Protein AF-A0A9E2ZBG1-F1 (afdb_monomer)

Solvent-accessible surface area (backbone atoms only — not comparable to full-atom values): 10371 Å² total; per-residue (Å²): 79,36,62,57,34,50,49,53,47,60,72,41,44,52,95,57,44,43,80,76,45,75,50,73,41,74,92,42,100,65,53,28,46,33,40,29,35,32,45,77,59,93,60,52,64,58,57,53,51,19,38,59,72,68,61,53,78,43,65,64,64,64,51,48,52,53,47,65,71,50,40,86,48,28,83,44,53,30,44,34,40,36,19,38,72,75,17,48,66,46,52,39,38,32,41,38,34,32,24,92,47,71,68,39,41,49,56,40,38,49,52,33,38,76,70,66,48,38,61,92,65,45,51,60,55,54,55,67,62,39,44,76,43,71,56,67,71,53,101,79,42,59,68,68,56,58,52,53,25,58,76,47,70,69,60,27,45,43,27,43,42,31,37,61,46,32,37,35,38,38,47,39,85,101,48,76,71,41,60,46,82,41,77,40,76,45,83,43,76,46,110

Radius of gyration: 19.82 Å; Cα contacts (8 Å, |Δi|>4): 357; chains: 1; bounding box: 47×35×54 Å

Nearest PDB structures (foldseek):
  5y7c-assembly1_A  TM=3.357E-01  e=1.699E-01  Fischerella ambigua UTEX 1903
  5y4g-assembly1_B  TM=3.590E-01  e=1.915E-01  Fischerella ambigua UTEX 1903
  5ynw-assembly1_A  TM=3.684E-01  e=2.584E-01  Fischerella ambigua UTEX 1903
  5ynt-assembly1_A  TM=3.407E-01  e=2.434E-01  Fischerella ambigua UTEX 1903
  8day-assembly2_B  TM=5.580E-01  e=4.577E+00  Fusarium fujikuroi

Secondary structure (DSSP, 8-state):
-HHHHHHHHHHT--TTEEEEEEEE-TTSSS--EEEEEEESSSSTHHHHHHHHHTT--S-HHHHHHHHHHHGGGSSEEEEEEEE-TTSPEEEEEEEEEE--SHHHHHHHHHHHHHTTSS-TTHHHHHHHH-EEEE---STT--HHHHHHHHHTTTSSEEEEEEEEEEEEEEE-TTS--EEEEEEEEEEEEE-

Structure (mmCIF, N/CA/C/O backbone):
data_AF-A0A9E2ZBG1-F1
#
_entry.id   AF-A0A9E2ZBG1-F1
#
loop_
_atom_site.group_PDB
_atom_site.id
_atom_site.type_symbol
_atom_site.label_atom_id
_atom_site.label_alt_id
_atom_site.label_comp_id
_atom_site.label_asym_id
_atom_site.label_entity_id
_atom_site.label_seq_id
_atom_site.pdbx_PDB_ins_code
_atom_site.Cartn_x
_atom_site.Cartn_y
_atom_site.Cartn_z
_atom_site.occupancy
_atom_site.B_iso_or_equiv
_atom_site.auth_seq_id
_atom_site.auth_comp_id
_atom_site.auth_asym_id
_atom_site.auth_atom_id
_atom_site.pdbx_PDB_model_num
ATOM 1 N N . ALA A 1 1 ? -6.930 17.621 18.033 1.00 84.62 1 ALA A N 1
ATOM 2 C CA . ALA A 1 1 ? -7.820 16.441 18.071 1.00 84.62 1 ALA A CA 1
ATOM 3 C C . ALA A 1 1 ? -7.205 15.278 17.287 1.00 84.62 1 ALA A C 1
ATOM 5 O O . ALA A 1 1 ? -6.640 14.404 17.929 1.00 84.62 1 ALA A O 1
ATOM 6 N N . ALA A 1 2 ? -7.147 15.323 15.947 1.00 87.12 2 ALA A N 1
ATOM 7 C CA . ALA A 1 2 ? -6.426 14.325 15.129 1.00 87.12 2 ALA A CA 1
ATOM 8 C C . ALA A 1 2 ? -4.967 14.072 15.565 1.00 87.12 2 ALA A C 1
ATOM 10 O O . ALA A 1 2 ? -4.519 12.931 15.629 1.00 87.12 2 ALA A O 1
ATOM 11 N N . GLU A 1 3 ? -4.255 15.133 15.943 1.00 89.69 3 GLU A N 1
ATOM 12 C CA . GLU A 1 3 ? -2.905 15.061 16.513 1.00 89.69 3 GLU A CA 1
ATOM 13 C C . GLU A 1 3 ? -2.826 14.210 17.788 1.00 89.69 3 GLU A C 1
ATOM 15 O O . GLU A 1 3 ? -1.930 13.385 17.909 1.00 89.69 3 GLU A O 1
ATOM 20 N N . ALA A 1 4 ? -3.794 14.337 18.702 1.00 91.94 4 ALA A N 1
ATOM 21 C CA . ALA A 1 4 ? -3.819 13.552 19.935 1.00 91.94 4 ALA A CA 1
ATOM 22 C C . ALA A 1 4 ? -4.054 12.060 19.645 1.00 91.94 4 ALA A C 1
ATOM 24 O O . ALA A 1 4 ? -3.458 11.205 20.292 1.00 91.94 4 ALA A O 1
ATOM 25 N N . GLY A 1 5 ? -4.890 11.738 18.650 1.00 92.19 5 GLY A N 1
ATOM 26 C CA . GLY A 1 5 ? -5.063 10.364 18.168 1.00 92.19 5 GLY A CA 1
ATOM 27 C C . GLY A 1 5 ? -3.774 9.791 17.580 1.00 92.19 5 GLY A C 1
ATOM 28 O O . GLY A 1 5 ? -3.363 8.684 17.934 1.00 92.19 5 GLY A O 1
ATOM 29 N N . LEU A 1 6 ? -3.095 10.570 16.734 1.00 93.44 6 LEU A N 1
ATOM 30 C CA . LEU A 1 6 ? -1.795 10.197 16.182 1.00 93.44 6 LEU A CA 1
ATOM 31 C C . LEU A 1 6 ? -0.753 9.990 17.286 1.00 93.44 6 LEU A C 1
ATOM 33 O O . LEU A 1 6 ? -0.022 9.006 17.238 1.00 93.44 6 LEU A O 1
ATOM 37 N N . GLN A 1 7 ? -0.701 10.876 18.279 1.00 94.56 7 GLN A N 1
ATOM 38 C CA . GLN A 1 7 ? 0.228 10.767 19.398 1.00 94.56 7 GLN A CA 1
ATOM 39 C C . GLN A 1 7 ? 0.011 9.465 20.176 1.00 94.56 7 GLN A C 1
ATOM 41 O O . GLN A 1 7 ? 0.969 8.715 20.347 1.00 94.56 7 GLN A O 1
ATOM 46 N N . ARG A 1 8 ? -1.238 9.129 20.539 1.00 94.75 8 ARG A N 1
ATOM 47 C CA . ARG A 1 8 ? -1.561 7.842 21.189 1.00 94.75 8 ARG A CA 1
ATOM 48 C C . ARG A 1 8 ? -1.090 6.648 20.361 1.00 94.75 8 ARG A C 1
ATOM 50 O O . ARG A 1 8 ? -0.558 5.685 20.906 1.00 94.75 8 ARG A O 1
ATOM 57 N N . LEU A 1 9 ? -1.278 6.703 19.040 1.00 94.44 9 LEU A N 1
ATOM 58 C CA . LEU A 1 9 ? -0.812 5.645 18.145 1.00 94.44 9 LEU A CA 1
ATOM 59 C C . LEU A 1 9 ? 0.710 5.526 18.145 1.00 94.44 9 LEU A C 1
ATOM 61 O O . LEU A 1 9 ? 1.214 4.410 18.205 1.00 94.44 9 LEU A O 1
ATOM 65 N N . VAL A 1 10 ? 1.429 6.649 18.085 1.00 93.25 10 VAL A N 1
ATOM 66 C CA . VAL A 1 10 ? 2.898 6.679 18.106 1.00 93.25 10 VAL A CA 1
ATOM 67 C C . VAL A 1 10 ? 3.440 6.144 19.429 1.00 93.25 10 VAL A C 1
ATOM 69 O O . VAL A 1 10 ? 4.351 5.325 19.415 1.00 93.25 10 VAL A O 1
ATOM 72 N N . GLU A 1 11 ? 2.850 6.537 20.556 1.00 94.50 11 GLU A N 1
ATOM 73 C CA . GLU A 1 11 ? 3.206 6.039 21.892 1.00 94.50 11 GLU A CA 1
ATOM 74 C C . GLU A 1 11 ? 2.951 4.531 22.047 1.00 94.50 11 GLU A C 1
ATOM 76 O O . GLU A 1 11 ? 3.632 3.854 22.814 1.00 94.50 11 GLU A O 1
ATOM 81 N N . ALA A 1 12 ? 1.998 3.980 21.291 1.00 93.25 12 ALA A N 1
ATOM 82 C CA . ALA A 1 12 ? 1.690 2.555 21.295 1.00 93.25 12 ALA A CA 1
ATOM 83 C C . ALA A 1 12 ? 2.600 1.705 20.390 1.00 93.25 12 ALA A C 1
ATOM 85 O O . ALA A 1 12 ? 2.508 0.472 20.454 1.00 93.25 12 ALA A O 1
ATOM 86 N N . LEU A 1 13 ? 3.451 2.315 19.557 1.00 91.06 13 LEU A N 1
ATOM 87 C CA . LEU A 1 13 ? 4.372 1.601 18.669 1.00 91.06 13 LEU A CA 1
ATOM 88 C C . LEU A 1 13 ? 5.441 0.832 19.463 1.00 91.06 13 LEU A C 1
ATOM 90 O O . LEU A 1 13 ? 5.860 1.236 20.545 1.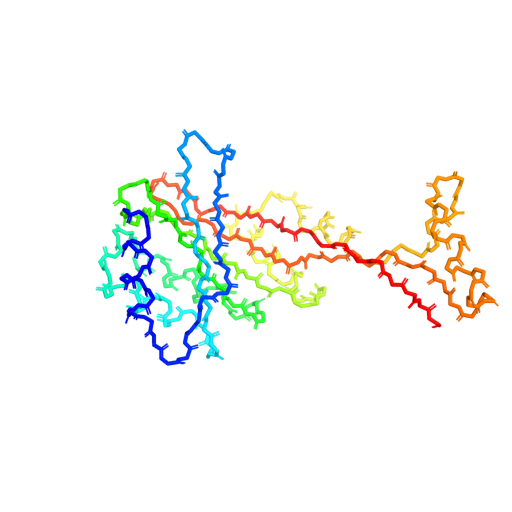00 91.06 13 LEU A O 1
ATOM 94 N N . GLY A 1 14 ? 5.866 -0.322 18.942 1.00 85.25 14 GLY A N 1
ATOM 95 C CA . GLY A 1 14 ? 7.027 -1.042 19.471 1.00 85.25 14 GLY A CA 1
ATOM 96 C C . GLY A 1 14 ? 8.350 -0.469 18.952 1.00 85.25 14 GLY A C 1
ATOM 97 O O . GLY A 1 14 ? 8.366 0.303 18.000 1.00 85.25 14 GLY A O 1
ATOM 98 N N . ASN A 1 15 ? 9.474 -0.910 19.525 1.00 84.38 15 ASN A N 1
ATOM 99 C CA . ASN A 1 15 ? 10.816 -0.454 19.122 1.00 84.38 15 ASN A CA 1
ATOM 100 C C . ASN A 1 15 ? 11.153 -0.737 17.643 1.00 84.38 15 ASN A C 1
ATOM 102 O O . ASN A 1 15 ? 11.956 -0.023 17.049 1.00 84.38 15 ASN A O 1
ATOM 106 N N . ASP A 1 16 ? 10.537 -1.762 17.049 1.00 84.62 16 ASP A N 1
ATOM 107 C CA . ASP A 1 16 ? 10.755 -2.143 15.647 1.00 84.62 16 ASP A CA 1
ATOM 108 C C . ASP A 1 16 ? 9.822 -1.423 14.665 1.00 84.62 16 ASP A C 1
ATOM 110 O O . ASP A 1 16 ? 9.943 -1.596 13.443 1.00 84.62 16 ASP A O 1
ATOM 114 N N . ASP A 1 17 ? 8.881 -0.636 15.186 1.00 87.19 17 ASP A N 1
ATOM 115 C CA . ASP A 1 17 ? 7.880 0.070 14.408 1.00 87.19 17 ASP A CA 1
ATOM 116 C C . ASP A 1 17 ? 8.271 1.512 14.167 1.00 87.19 17 ASP A C 1
ATOM 118 O O . ASP A 1 17 ? 8.924 2.173 14.971 1.00 87.19 17 ASP A O 1
ATOM 122 N N . ARG A 1 18 ? 7.809 2.035 13.038 1.00 89.69 18 ARG A N 1
ATOM 123 C CA . ARG A 1 18 ? 7.938 3.453 12.740 1.00 89.69 18 ARG A CA 1
ATOM 124 C C . ARG A 1 18 ? 6.754 3.958 11.946 1.00 89.69 18 ARG A C 1
ATOM 126 O O . ARG A 1 18 ? 6.132 3.235 11.161 1.00 89.69 18 ARG A O 1
ATOM 133 N N . VAL A 1 19 ? 6.506 5.248 12.099 1.00 92.88 19 VAL A N 1
ATOM 134 C CA . VAL A 1 19 ? 5.668 5.995 11.172 1.00 92.88 19 VAL A CA 1
ATOM 135 C C . VAL A 1 19 ? 6.459 6.190 9.883 1.00 92.88 19 VAL A C 1
ATOM 137 O O . VAL A 1 19 ? 7.512 6.820 9.871 1.00 92.88 19 VAL A O 1
ATOM 140 N N . GLN A 1 20 ? 5.968 5.616 8.788 1.00 92.06 20 GLN A N 1
ATOM 141 C CA . GLN A 1 20 ? 6.567 5.782 7.466 1.00 92.06 20 GLN A CA 1
ATOM 142 C C . GLN A 1 20 ? 6.123 7.084 6.806 1.00 92.06 20 GLN A C 1
ATOM 144 O O . GLN A 1 20 ? 6.909 7.726 6.115 1.00 92.06 20 GLN A O 1
ATOM 149 N N . GLN A 1 21 ? 4.848 7.433 6.962 1.00 93.62 21 GLN A N 1
ATOM 150 C CA . GLN A 1 21 ? 4.259 8.592 6.313 1.00 93.62 21 GLN A CA 1
ATOM 151 C C . GLN A 1 21 ? 3.074 9.103 7.125 1.00 93.62 21 GLN A C 1
ATOM 153 O O . GLN A 1 21 ? 2.256 8.315 7.599 1.00 93.62 21 GLN A O 1
ATOM 158 N N . ILE A 1 22 ? 2.952 10.425 7.204 1.00 94.12 22 ILE A N 1
ATOM 159 C CA . ILE A 1 22 ? 1.746 11.123 7.645 1.00 94.12 22 ILE A CA 1
ATOM 160 C C . ILE A 1 22 ? 1.298 12.025 6.495 1.00 94.12 22 ILE A C 1
ATOM 162 O O . ILE A 1 22 ? 2.129 12.625 5.815 1.00 94.12 22 ILE A O 1
ATOM 166 N N . GLY A 1 23 ? -0.004 12.107 6.241 1.00 92.12 23 GLY A N 1
ATOM 167 C CA . GLY A 1 23 ? -0.550 13.016 5.235 1.00 92.12 23 GLY A CA 1
ATOM 168 C C . GLY A 1 23 ? -2.009 13.359 5.493 1.00 92.12 23 GLY A C 1
ATOM 169 O O . GLY A 1 23 ? -2.729 12.582 6.111 1.00 92.12 23 GLY A O 1
ATOM 170 N N . VAL A 1 24 ? -2.453 14.514 5.004 1.00 90.69 24 VAL A N 1
ATOM 171 C CA . VAL A 1 24 ? -3.845 14.969 5.131 1.00 90.69 24 VAL A CA 1
ATOM 172 C C . VAL A 1 24 ? -4.574 14.768 3.805 1.00 90.69 24 VAL A C 1
ATOM 174 O O . VAL A 1 24 ? -4.100 15.179 2.746 1.00 90.69 24 VAL A O 1
ATOM 177 N N . MET A 1 25 ? -5.746 14.134 3.847 1.00 86.56 25 MET A N 1
ATOM 178 C CA . MET A 1 25 ? -6.531 13.794 2.656 1.00 86.56 25 MET A CA 1
ATOM 179 C C . MET A 1 25 ? -7.591 14.865 2.341 1.00 86.56 25 MET A C 1
ATOM 181 O O . MET A 1 25 ? -8.787 14.594 2.423 1.00 86.56 25 MET A O 1
ATOM 185 N N . HIS A 1 26 ? -7.167 16.071 1.944 1.00 84.19 26 HIS A N 1
ATOM 186 C CA . HIS A 1 26 ? -8.065 17.219 1.699 1.00 84.19 26 HIS A CA 1
ATOM 187 C C . HIS A 1 26 ? -9.154 16.988 0.635 1.00 84.19 26 HIS A C 1
ATOM 189 O O . HIS A 1 26 ? -10.191 17.638 0.676 1.00 84.19 26 HIS A O 1
ATOM 195 N N . GLY A 1 27 ? -8.948 16.060 -0.305 1.00 82.25 27 GLY A N 1
ATOM 196 C CA . GLY A 1 27 ? -9.918 15.755 -1.366 1.00 82.25 27 GLY A CA 1
ATOM 197 C C . GLY A 1 27 ? -11.094 14.865 -0.941 1.00 82.25 27 GLY A C 1
ATOM 198 O O . GLY A 1 27 ? -11.878 14.451 -1.793 1.00 82.25 27 GLY A O 1
ATOM 199 N N . ARG A 1 28 ? -11.203 14.495 0.341 1.00 80.00 28 ARG A N 1
ATOM 200 C CA . ARG A 1 28 ? -12.313 13.687 0.866 1.00 80.00 28 ARG A CA 1
ATOM 201 C C . ARG A 1 28 ? -13.418 14.579 1.419 1.00 80.00 28 ARG A C 1
ATOM 203 O O . ARG A 1 28 ? -13.158 15.676 1.896 1.00 80.00 28 ARG A O 1
ATOM 210 N N . ARG A 1 29 ? -14.651 14.058 1.424 1.00 80.75 29 ARG A N 1
ATOM 211 C CA . ARG A 1 29 ? -15.815 14.736 2.026 1.00 80.75 29 ARG A CA 1
ATOM 212 C C . ARG A 1 29 ? -15.572 15.110 3.493 1.00 80.75 29 ARG A C 1
ATOM 214 O O . ARG A 1 29 ? -16.063 16.135 3.946 1.00 80.75 29 ARG A O 1
ATOM 221 N N . GLN A 1 30 ? -14.815 14.280 4.206 1.00 80.25 30 GLN A N 1
ATOM 222 C CA . GLN A 1 30 ? -14.289 14.567 5.533 1.00 80.25 30 GLN A CA 1
ATOM 223 C C . GLN A 1 30 ? -12.760 14.478 5.451 1.00 80.25 30 GLN A C 1
ATOM 225 O O . GLN A 1 30 ? -12.243 13.407 5.116 1.00 80.25 30 GLN A O 1
ATOM 230 N N . PRO A 1 31 ? -12.032 15.589 5.662 1.00 77.12 31 PRO A N 1
ATOM 231 C CA . PRO A 1 31 ? -10.581 15.560 5.727 1.00 77.12 31 PRO A CA 1
ATOM 232 C C . PRO A 1 31 ? -10.132 14.640 6.859 1.00 77.12 31 PRO A C 1
ATOM 234 O O . PRO A 1 31 ? -10.518 14.818 8.010 1.00 77.12 31 PRO A O 1
ATOM 237 N N . GLU A 1 32 ? -9.304 13.664 6.512 1.00 87.00 32 GLU A N 1
ATOM 238 C CA . GLU A 1 32 ? -8.749 12.702 7.458 1.00 87.00 32 GLU A CA 1
ATOM 239 C C . GLU A 1 32 ? -7.231 12.832 7.479 1.00 87.00 32 GLU A C 1
ATOM 241 O O . GLU A 1 32 ? -6.586 12.991 6.430 1.00 87.00 32 GLU A O 1
ATOM 246 N N . LEU A 1 33 ? -6.659 12.720 8.674 1.00 92.94 33 LEU A N 1
ATOM 247 C CA . LEU A 1 33 ? -5.230 12.507 8.842 1.00 92.94 33 LEU A CA 1
ATOM 248 C C . LEU A 1 33 ? -4.949 11.027 8.584 1.00 92.94 33 LEU A C 1
ATOM 250 O O . LEU A 1 33 ? -5.543 10.160 9.214 1.00 92.94 33 LEU A O 1
ATOM 254 N N . ARG A 1 34 ? -4.046 10.712 7.661 1.00 93.56 34 ARG A N 1
ATOM 255 C CA . ARG A 1 34 ? -3.630 9.340 7.369 1.00 93.56 34 ARG A CA 1
ATOM 256 C C . ARG A 1 34 ? -2.231 9.105 7.915 1.00 93.56 34 ARG A C 1
ATOM 258 O O . ARG A 1 34 ? -1.321 9.873 7.615 1.00 93.56 34 ARG A O 1
ATOM 265 N N . CYS A 1 35 ? -2.059 8.018 8.654 1.00 94.12 35 CYS A N 1
ATOM 266 C CA . CYS A 1 35 ? -0.772 7.552 9.152 1.00 94.12 35 CYS A CA 1
ATOM 267 C C . CYS A 1 35 ? -0.475 6.174 8.561 1.00 94.12 35 CYS A C 1
ATOM 269 O O . CYS A 1 35 ? -1.335 5.297 8.573 1.00 94.12 35 CYS A O 1
ATOM 271 N N . VAL A 1 36 ? 0.721 5.982 8.012 1.00 94.12 36 VAL A N 1
ATOM 272 C CA . VAL A 1 36 ? 1.189 4.690 7.503 1.00 94.12 36 VAL A CA 1
ATOM 273 C C . VAL A 1 36 ? 2.257 4.158 8.439 1.00 94.12 36 VAL A C 1
ATOM 275 O O . VAL A 1 36 ? 3.318 4.761 8.594 1.00 94.12 36 VAL A O 1
ATOM 278 N N . LEU A 1 37 ? 1.969 3.011 9.038 1.00 93.25 37 LEU A N 1
ATOM 279 C CA . LEU A 1 37 ? 2.840 2.283 9.944 1.00 93.25 37 LEU A CA 1
ATOM 280 C C . LEU A 1 37 ? 3.603 1.208 9.183 1.00 93.25 37 LEU A C 1
ATOM 282 O O . LEU A 1 37 ? 3.063 0.544 8.300 1.00 93.25 37 LEU A O 1
ATOM 286 N N . THR A 1 38 ? 4.850 0.992 9.562 1.00 90.06 38 THR A N 1
ATOM 287 C CA . THR A 1 38 ? 5.673 -0.103 9.050 1.00 90.06 38 THR A CA 1
ATOM 288 C C . THR A 1 38 ? 6.461 -0.709 10.194 1.00 90.06 38 THR A C 1
ATOM 290 O O . THR A 1 38 ? 6.907 0.013 11.083 1.00 90.06 38 THR A O 1
ATOM 293 N N . SER A 1 39 ? 6.696 -2.015 10.114 1.00 84.00 39 SER A N 1
ATOM 294 C CA . SER A 1 39 ? 7.634 -2.702 10.996 1.00 84.00 39 SER A CA 1
ATOM 295 C C . SER A 1 39 ? 8.929 -3.028 10.255 1.00 84.00 39 SER A C 1
ATOM 297 O O . SER A 1 39 ? 8.949 -3.092 9.020 1.00 84.00 39 SER A O 1
ATOM 299 N N . SER A 1 40 ? 10.010 -3.178 11.012 1.00 71.00 40 SER A N 1
ATOM 300 C CA . SER A 1 40 ? 11.323 -3.624 10.532 1.00 71.00 40 SER A CA 1
ATOM 301 C C . SER A 1 40 ? 11.426 -5.154 10.478 1.00 71.00 40 SER A C 1
ATOM 303 O O . SER A 1 40 ? 12.284 -5.680 9.773 1.00 71.00 40 SER A O 1
ATOM 305 N N . GLY A 1 41 ? 10.545 -5.860 11.196 1.00 67.81 41 GLY A N 1
ATOM 306 C CA . GLY A 1 41 ? 10.461 -7.318 11.202 1.00 67.81 41 GLY A CA 1
ATOM 307 C C . GLY A 1 41 ? 9.560 -7.893 10.098 1.00 67.81 41 GLY A C 1
ATOM 308 O O . GLY A 1 41 ? 8.777 -7.166 9.479 1.00 67.81 41 GLY A O 1
ATOM 309 N N . PRO A 1 42 ? 9.652 -9.211 9.844 1.00 59.97 42 PRO A N 1
ATOM 310 C CA . PRO A 1 42 ? 8.759 -9.897 8.924 1.00 59.97 42 PRO A CA 1
ATOM 311 C C . PRO A 1 42 ? 7.327 -9.897 9.477 1.00 59.97 42 PRO A C 1
ATOM 313 O O . PRO A 1 42 ? 7.060 -10.407 10.563 1.00 59.97 42 PRO A O 1
ATOM 316 N N . GLY A 1 43 ? 6.406 -9.329 8.700 1.00 63.50 43 GLY A N 1
ATOM 317 C CA . GLY A 1 43 ? 4.980 -9.281 9.017 1.00 63.50 43 GLY A CA 1
ATOM 318 C C . GLY A 1 43 ? 4.548 -8.006 9.746 1.00 63.50 43 GLY A C 1
ATOM 319 O O . GLY A 1 43 ? 5.236 -7.485 10.620 1.00 63.50 43 GLY A O 1
ATOM 320 N N . ALA A 1 44 ? 3.352 -7.502 9.436 1.00 70.12 44 ALA A N 1
ATOM 321 C CA . ALA A 1 44 ? 2.788 -6.334 10.124 1.00 70.12 44 ALA A CA 1
ATOM 322 C C . ALA A 1 44 ? 2.188 -6.650 11.517 1.00 70.12 44 ALA A C 1
ATOM 324 O O . ALA A 1 44 ? 1.342 -5.906 12.016 1.00 70.12 44 ALA A O 1
ATOM 325 N N . ALA A 1 45 ? 2.648 -7.719 12.180 1.00 78.81 45 ALA A N 1
ATOM 326 C CA . ALA A 1 45 ? 2.186 -8.138 13.508 1.00 78.81 45 ALA A CA 1
ATOM 327 C C . ALA A 1 45 ? 2.337 -7.029 14.560 1.00 78.81 45 ALA A C 1
ATOM 329 O O . ALA A 1 45 ? 1.537 -6.906 15.485 1.00 78.81 45 ALA A O 1
ATOM 330 N N . SER A 1 46 ? 3.359 -6.192 14.414 1.00 82.19 46 SER A N 1
ATOM 331 C CA . SER A 1 46 ? 3.598 -5.102 15.348 1.00 82.19 46 SER A CA 1
ATOM 332 C C . SER A 1 46 ? 2.654 -3.912 15.136 1.00 82.19 46 SER A C 1
ATOM 334 O O . SER A 1 46 ? 2.146 -3.361 16.112 1.00 82.19 46 SER A O 1
ATOM 336 N N . ALA A 1 47 ? 2.265 -3.626 13.886 1.00 87.50 47 ALA A N 1
ATOM 337 C CA . ALA A 1 47 ? 1.189 -2.676 13.603 1.00 87.50 47 ALA A CA 1
ATOM 338 C C . ALA A 1 47 ? -0.144 -3.144 14.211 1.00 87.50 47 ALA A C 1
ATOM 340 O O . ALA A 1 47 ? -0.855 -2.341 14.807 1.00 87.50 47 ALA A O 1
ATOM 341 N N . MET A 1 48 ? -0.457 -4.446 14.148 1.00 91.00 48 MET A N 1
ATOM 342 C CA . MET A 1 48 ? -1.650 -4.990 14.811 1.00 91.00 48 MET A CA 1
ATOM 343 C C . MET A 1 48 ? -1.609 -4.805 16.330 1.00 91.00 48 MET A C 1
ATOM 345 O O . MET A 1 48 ? -2.615 -4.425 16.923 1.00 91.00 48 MET A O 1
ATOM 349 N N . ARG A 1 49 ? -0.455 -5.037 16.973 1.00 90.69 49 ARG A N 1
ATOM 350 C CA . ARG A 1 49 ? -0.302 -4.802 18.419 1.00 90.69 49 ARG A CA 1
ATOM 351 C C . ARG A 1 49 ? -0.520 -3.338 18.779 1.00 90.69 49 ARG A C 1
ATOM 353 O O . ARG A 1 49 ? -1.206 -3.068 19.759 1.00 90.69 49 ARG A O 1
ATOM 360 N N . ALA A 1 50 ? 0.038 -2.411 18.001 1.00 92.25 50 ALA A N 1
ATOM 361 C CA . ALA A 1 50 ? -0.175 -0.983 18.214 1.00 92.25 50 ALA A CA 1
ATOM 362 C C . ALA A 1 50 ? -1.665 -0.626 18.096 1.00 92.25 50 ALA A C 1
ATOM 364 O O . ALA A 1 50 ? -2.203 0.010 18.997 1.00 92.25 50 ALA A O 1
ATOM 365 N N . LEU A 1 51 ? -2.348 -1.119 17.054 1.00 94.19 51 LEU A N 1
ATOM 366 C CA . LEU A 1 51 ? -3.788 -0.921 16.858 1.00 94.19 51 LEU A CA 1
ATOM 367 C C . LEU A 1 51 ? -4.629 -1.509 17.996 1.00 94.19 51 LEU A C 1
ATOM 369 O O . LEU A 1 51 ? -5.547 -0.848 18.472 1.00 94.19 51 LEU A O 1
ATOM 373 N N . ALA A 1 52 ? -4.290 -2.702 18.482 1.00 94.81 52 ALA A N 1
ATOM 374 C CA . ALA A 1 52 ? -4.965 -3.313 19.623 1.00 94.81 52 ALA A CA 1
ATOM 375 C C . ALA A 1 52 ? -4.799 -2.481 20.908 1.00 94.81 52 ALA A C 1
ATOM 377 O O . ALA A 1 52 ? -5.770 -2.258 21.624 1.00 94.81 52 ALA A O 1
ATOM 378 N N . ARG A 1 53 ? -3.587 -1.975 21.183 1.00 94.25 53 ARG A N 1
ATOM 379 C CA . ARG A 1 53 ? -3.295 -1.156 22.377 1.00 94.25 53 ARG A CA 1
ATOM 380 C C . ARG A 1 53 ? -4.076 0.151 22.411 1.00 94.25 53 ARG A C 1
ATOM 382 O O . ARG A 1 53 ? -4.498 0.568 23.482 1.00 94.25 53 ARG A O 1
ATOM 389 N N . VAL A 1 54 ? -4.261 0.793 21.259 1.00 94.44 54 VAL A N 1
ATOM 390 C CA . VAL A 1 54 ? -5.024 2.050 21.165 1.00 94.44 54 VAL A CA 1
ATOM 391 C C . VAL A 1 54 ? -6.525 1.839 20.984 1.00 94.44 54 VAL A C 1
ATOM 393 O O . VAL A 1 54 ? -7.245 2.813 20.784 1.00 94.44 54 VAL A O 1
ATOM 396 N N . GLY A 1 55 ? -7.001 0.590 21.038 1.00 94.88 55 GLY A N 1
ATOM 397 C CA . GLY A 1 55 ? -8.420 0.270 20.919 1.00 9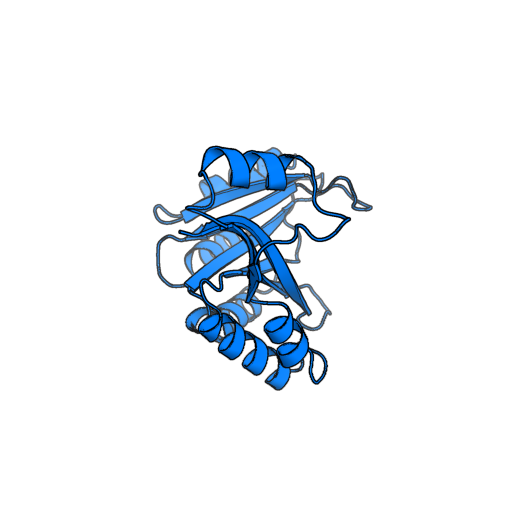4.88 55 GLY A CA 1
ATOM 398 C C . GLY A 1 55 ? -8.986 0.525 19.523 1.00 94.88 55 GLY A C 1
ATOM 399 O O . GLY A 1 55 ? -10.086 1.057 19.404 1.00 94.88 55 GLY A O 1
ATOM 400 N N . TRP A 1 56 ? -8.245 0.183 18.461 1.00 95.44 56 TRP A N 1
ATOM 401 C CA . TRP A 1 56 ? -8.752 0.296 17.090 1.00 95.44 56 TRP A CA 1
ATOM 402 C C . TRP A 1 56 ? -10.096 -0.449 16.944 1.00 95.44 56 TRP A C 1
ATOM 404 O O . TRP A 1 56 ? -10.151 -1.641 17.250 1.00 95.44 56 TRP A O 1
ATOM 414 N N . PRO A 1 57 ? -11.166 0.212 16.460 1.00 94.38 57 PRO A N 1
ATOM 415 C CA . PRO A 1 57 ? -12.519 -0.356 16.450 1.00 94.38 57 PRO A CA 1
ATOM 416 C C . PRO A 1 57 ? -12.788 -1.370 15.324 1.00 94.38 57 PRO A C 1
ATOM 418 O O . PRO A 1 57 ? -13.920 -1.823 15.173 1.00 94.38 57 PRO A O 1
ATOM 421 N N . GLY A 1 58 ? -11.798 -1.671 14.480 1.00 94.44 58 GLY A N 1
ATOM 422 C CA . GLY A 1 58 ? -11.952 -2.616 13.373 1.00 94.44 58 GLY A CA 1
ATOM 423 C C . GLY A 1 58 ? -11.684 -4.071 13.753 1.00 94.44 58 GLY A C 1
ATOM 424 O O . GLY A 1 58 ? -11.372 -4.408 14.893 1.00 94.44 58 GLY A O 1
ATOM 425 N N . ASP A 1 59 ? -11.800 -4.949 12.758 1.00 94.94 59 ASP A N 1
ATOM 426 C CA . ASP A 1 59 ? -11.601 -6.386 12.929 1.00 94.94 59 ASP A CA 1
ATOM 427 C C . ASP A 1 59 ? -10.109 -6.755 12.846 1.00 94.94 59 ASP A C 1
ATOM 429 O O . ASP A 1 59 ? -9.508 -6.836 11.767 1.00 94.94 59 ASP A O 1
ATOM 433 N N . LEU A 1 60 ? -9.500 -6.970 14.015 1.00 94.38 60 LEU A N 1
ATOM 434 C CA . LEU A 1 60 ? -8.109 -7.409 14.136 1.00 94.38 60 LEU A CA 1
ATOM 435 C C . LEU A 1 60 ? -7.873 -8.812 13.569 1.00 94.38 60 LEU A C 1
ATOM 437 O O . LEU A 1 60 ? -6.773 -9.061 13.076 1.00 94.38 60 LEU A O 1
ATOM 441 N N . ALA A 1 61 ? -8.859 -9.710 13.622 1.00 94.00 61 ALA A N 1
ATOM 442 C CA . ALA A 1 61 ? -8.724 -11.061 13.086 1.00 94.00 61 ALA A CA 1
ATOM 443 C C . ALA A 1 61 ? -8.706 -11.022 11.553 1.00 94.00 61 ALA A C 1
ATOM 445 O O . ALA A 1 61 ? -7.769 -11.531 10.942 1.00 94.00 61 ALA A O 1
ATOM 446 N N . ALA A 1 62 ? -9.635 -10.291 10.934 1.00 94.88 62 ALA A N 1
ATOM 447 C CA . ALA A 1 62 ? -9.634 -10.101 9.484 1.00 94.88 62 ALA A CA 1
ATOM 448 C C . ALA A 1 62 ? -8.360 -9.392 8.988 1.00 94.88 62 ALA A C 1
ATOM 450 O O . ALA A 1 62 ? -7.820 -9.731 7.933 1.00 94.88 62 ALA A O 1
ATOM 451 N N . LEU A 1 63 ? -7.833 -8.423 9.749 1.00 94.94 63 LEU A N 1
ATOM 452 C CA . LEU A 1 63 ? -6.537 -7.815 9.439 1.00 94.94 63 LEU A CA 1
ATOM 453 C C . LEU A 1 63 ? -5.398 -8.845 9.515 1.00 94.94 63 LEU A C 1
ATOM 455 O O . LEU A 1 63 ? -4.534 -8.850 8.636 1.00 94.94 63 LEU A O 1
ATOM 459 N N . ALA A 1 64 ? -5.397 -9.715 10.529 1.00 93.81 64 ALA A N 1
ATOM 460 C CA . ALA A 1 64 ? -4.423 -10.797 10.665 1.00 93.81 64 ALA A CA 1
ATOM 461 C C . ALA A 1 64 ? -4.440 -11.720 9.441 1.00 93.81 64 ALA A C 1
ATOM 463 O O . ALA A 1 64 ? -3.387 -11.978 8.858 1.00 93.81 64 ALA A O 1
ATOM 464 N N . ASP A 1 65 ? -5.629 -12.145 9.015 1.00 94.31 65 ASP A N 1
ATOM 465 C CA . ASP A 1 65 ? -5.814 -13.054 7.885 1.00 94.31 65 ASP A CA 1
ATOM 466 C C . ASP A 1 65 ? -5.286 -12.445 6.585 1.00 94.31 65 ASP A C 1
ATOM 468 O O . ASP A 1 65 ? -4.522 -13.084 5.861 1.00 94.31 65 ASP A O 1
ATOM 472 N N . VAL A 1 66 ? -5.584 -11.167 6.324 1.00 95.06 66 VAL A N 1
ATOM 473 C CA . VAL A 1 66 ? -5.038 -10.438 5.167 1.00 95.06 66 VAL A CA 1
ATOM 474 C C . VAL A 1 66 ? -3.509 -10.390 5.216 1.00 95.06 66 VAL A C 1
ATOM 476 O O . VAL A 1 66 ? -2.833 -10.608 4.205 1.00 95.06 66 VAL A O 1
ATOM 479 N N . LEU A 1 67 ? -2.934 -10.100 6.382 1.00 93.44 67 LEU A N 1
ATOM 480 C CA . LEU A 1 67 ? -1.485 -10.006 6.532 1.00 93.44 67 LEU A CA 1
ATOM 481 C C . LEU A 1 67 ? -0.797 -11.361 6.351 1.00 93.44 67 LEU A C 1
ATOM 483 O O . LEU A 1 67 ? 0.256 -11.403 5.712 1.00 93.44 67 LEU A O 1
ATOM 487 N N . LEU A 1 68 ? -1.391 -12.439 6.864 1.00 92.69 68 LEU A N 1
ATOM 488 C CA . LEU A 1 68 ? -0.907 -13.811 6.721 1.00 92.69 68 LEU A CA 1
ATOM 489 C C . LEU A 1 68 ? -1.024 -14.310 5.279 1.00 92.69 68 LEU A C 1
ATOM 491 O O . LEU A 1 68 ? -0.076 -14.892 4.755 1.00 92.69 68 LEU A O 1
ATOM 495 N N . GLN A 1 69 ? -2.151 -14.042 4.620 1.00 94.25 69 GLN A N 1
ATOM 496 C CA . GLN A 1 69 ? -2.424 -14.503 3.261 1.00 94.25 69 GLN A CA 1
ATOM 497 C C . GLN A 1 69 ? -1.522 -13.827 2.225 1.00 94.25 69 GLN A C 1
ATOM 499 O O . GLN A 1 69 ? -0.959 -14.501 1.363 1.00 94.25 69 GLN A O 1
ATOM 504 N N . TYR A 1 70 ? -1.366 -12.502 2.296 1.00 94.19 70 TYR A N 1
ATOM 505 C CA . TYR A 1 70 ? -0.669 -11.744 1.249 1.00 94.19 70 TYR A CA 1
ATOM 506 C C . TYR A 1 70 ? 0.747 -11.306 1.627 1.00 94.19 70 TYR A C 1
ATOM 508 O O . TYR A 1 70 ? 1.529 -10.937 0.749 1.00 94.19 70 TYR A O 1
ATOM 516 N N . GLY A 1 71 ? 1.111 -11.349 2.909 1.00 91.75 71 GLY A N 1
ATOM 517 C CA . GLY A 1 71 ? 2.437 -10.947 3.378 1.00 91.75 71 GLY A CA 1
ATOM 518 C C . GLY A 1 71 ? 3.593 -11.693 2.737 1.00 91.75 71 GLY A C 1
ATOM 519 O O . GLY A 1 71 ? 4.480 -11.017 2.210 1.00 91.75 71 GLY A O 1
ATOM 520 N N . PRO A 1 72 ? 3.564 -13.037 2.677 1.00 91.56 72 PRO A N 1
ATOM 521 C CA . PRO A 1 72 ? 4.620 -13.827 2.042 1.00 91.56 72 PRO A CA 1
ATOM 522 C C . PRO A 1 72 ? 4.833 -13.530 0.549 1.00 91.56 72 PRO A C 1
ATOM 524 O O . PRO A 1 72 ? 5.863 -13.894 -0.012 1.00 91.56 72 PRO A O 1
ATOM 527 N N . LEU A 1 73 ? 3.871 -12.875 -0.111 1.00 92.62 73 LEU A N 1
ATOM 528 C CA . LEU A 1 73 ? 3.933 -12.505 -1.529 1.00 92.62 73 LEU A CA 1
ATOM 529 C C . LEU A 1 73 ? 4.474 -11.083 -1.758 1.00 92.62 73 LEU A C 1
ATOM 531 O O . LEU A 1 73 ? 4.590 -10.645 -2.902 1.00 92.62 73 LEU A O 1
ATOM 535 N N . SER A 1 74 ? 4.799 -10.358 -0.688 1.00 92.19 74 SER A N 1
ATOM 536 C CA . SER A 1 74 ? 5.304 -8.986 -0.718 1.00 92.19 74 SER A CA 1
ATOM 537 C C . SER A 1 74 ? 6.691 -8.906 -0.086 1.00 92.19 74 SER A C 1
ATOM 539 O O . SER A 1 74 ? 7.018 -9.681 0.808 1.00 92.19 74 SER A O 1
ATOM 541 N N . SER A 1 75 ? 7.519 -7.951 -0.511 1.00 90.88 75 SER A N 1
ATOM 542 C CA . SER A 1 75 ? 8.823 -7.732 0.136 1.00 90.88 75 SER A CA 1
ATOM 543 C C . SER A 1 75 ? 8.717 -6.949 1.438 1.00 90.88 75 SER A C 1
ATOM 545 O O . SER A 1 75 ? 9.632 -6.973 2.259 1.00 90.88 75 SER A O 1
ATOM 547 N N . ARG A 1 76 ? 7.622 -6.205 1.605 1.00 90.94 76 ARG A N 1
ATOM 548 C CA . ARG A 1 76 ? 7.341 -5.394 2.783 1.00 90.94 76 ARG A CA 1
ATOM 549 C C . ARG A 1 76 ? 5.851 -5.113 2.878 1.00 90.94 76 ARG A C 1
ATOM 551 O O . ARG A 1 76 ? 5.200 -4.873 1.862 1.00 90.94 76 ARG A O 1
ATOM 558 N N . GLN A 1 77 ? 5.362 -5.053 4.110 1.00 92.56 77 GLN A N 1
ATOM 559 C CA . GLN A 1 77 ? 3.999 -4.654 4.429 1.00 92.56 77 GLN A CA 1
ATOM 560 C C . GLN A 1 77 ? 3.997 -3.356 5.237 1.00 92.56 77 GLN A C 1
ATOM 562 O O . GLN A 1 77 ? 4.835 -3.156 6.121 1.00 92.56 77 GLN A O 1
ATOM 567 N N . SER A 1 78 ? 3.020 -2.501 4.970 1.00 93.94 78 SER A N 1
ATOM 568 C CA . SER A 1 78 ? 2.677 -1.366 5.825 1.00 93.94 78 SER A CA 1
ATOM 569 C C . SER A 1 78 ? 1.172 -1.302 6.056 1.00 93.94 78 SER A C 1
ATOM 571 O O . SER A 1 78 ? 0.381 -1.747 5.226 1.00 93.94 78 SER A O 1
ATOM 573 N N . VAL A 1 79 ? 0.769 -0.751 7.198 1.00 95.56 79 VAL A N 1
ATOM 574 C CA . VAL A 1 79 ? -0.637 -0.584 7.576 1.00 95.56 79 VAL A CA 1
ATOM 575 C C . VAL A 1 79 ? -0.946 0.902 7.649 1.00 95.56 79 VAL A C 1
ATOM 577 O O . VAL A 1 79 ? -0.381 1.633 8.455 1.00 95.56 79 VAL A O 1
ATOM 580 N N . GLY A 1 80 ? -1.821 1.366 6.766 1.00 95.06 80 GLY A N 1
ATOM 581 C CA . GLY A 1 80 ? -2.314 2.732 6.724 1.00 95.06 80 GLY A CA 1
ATOM 582 C C . GLY A 1 80 ? -3.629 2.873 7.474 1.00 95.06 80 GLY A C 1
ATOM 583 O O . GLY A 1 80 ? -4.630 2.295 7.054 1.00 95.06 80 GLY A O 1
ATOM 584 N N . VAL A 1 81 ? -3.645 3.712 8.501 1.00 95.19 81 VAL A N 1
ATOM 585 C CA . VAL A 1 81 ? -4.829 4.055 9.294 1.00 95.19 81 VAL A CA 1
ATOM 586 C C . VAL A 1 81 ? -5.232 5.509 9.070 1.00 95.19 81 VAL A C 1
ATOM 588 O O . VAL A 1 81 ? -4.407 6.338 8.674 1.00 95.19 81 VAL A O 1
ATOM 591 N N . GLY A 1 82 ? -6.514 5.805 9.256 1.00 94.31 82 GLY A N 1
ATOM 592 C CA . GLY A 1 82 ? -7.056 7.161 9.205 1.00 94.31 82 GLY A CA 1
ATOM 593 C C . GLY A 1 82 ? -7.467 7.635 10.592 1.00 94.31 82 GLY A C 1
ATOM 594 O O . GLY A 1 82 ? -7.846 6.815 11.421 1.00 94.31 82 GLY A O 1
ATOM 595 N N . PHE A 1 83 ? -7.428 8.942 10.809 1.00 93.69 83 PHE A N 1
ATOM 596 C CA . PHE A 1 83 ? -8.035 9.615 11.946 1.00 93.69 83 PHE A CA 1
ATOM 597 C C . PHE A 1 83 ? -9.037 10.635 11.430 1.00 93.69 83 PHE A C 1
ATOM 599 O O . PHE A 1 83 ? -8.735 11.385 10.491 1.00 93.69 83 PHE A O 1
ATOM 606 N N . ASP A 1 84 ? -10.208 10.667 12.050 1.00 90.94 84 ASP A N 1
ATOM 607 C CA . ASP A 1 84 ? -11.192 11.707 11.792 1.00 90.94 84 ASP A CA 1
ATOM 608 C C . ASP A 1 84 ? -10.777 13.050 12.426 1.00 90.94 84 ASP A C 1
ATOM 610 O O . ASP A 1 84 ? -9.719 13.192 13.052 1.00 90.94 84 ASP A O 1
ATOM 614 N N . SER A 1 85 ? -11.617 14.072 12.266 1.00 86.62 85 SER A N 1
ATOM 615 C CA . SER A 1 85 ? -11.374 15.388 12.863 1.00 86.62 85 S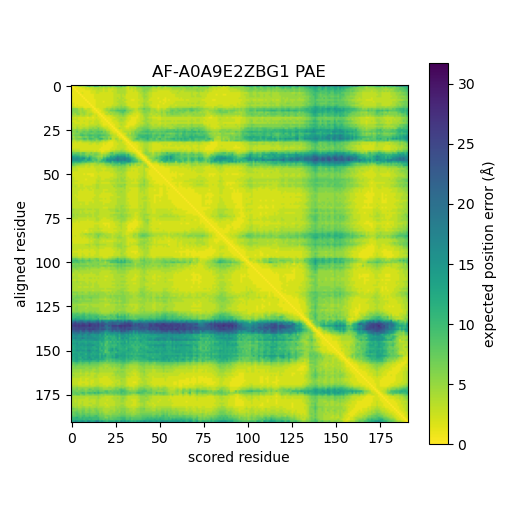ER A CA 1
ATOM 616 C C . SER A 1 85 ? -11.389 15.379 14.398 1.00 86.62 85 SER A C 1
ATOM 618 O O . SER A 1 85 ? -10.778 16.260 15.004 1.00 86.62 85 SER A O 1
ATOM 620 N N . GLY A 1 86 ? -12.062 14.408 15.025 1.00 89.38 86 GLY A N 1
ATOM 621 C CA . GLY A 1 86 ? -12.086 14.189 16.475 1.00 89.38 86 GLY A CA 1
ATOM 622 C C . GLY A 1 86 ? -10.828 13.492 17.005 1.00 89.38 86 GLY A C 1
ATOM 623 O O . GLY A 1 86 ? -10.519 13.598 18.190 1.00 89.38 86 GLY A O 1
ATOM 624 N N . GLY A 1 87 ? -10.035 12.885 16.123 1.00 89.88 87 GLY A N 1
ATOM 625 C CA . GLY A 1 87 ? -8.865 12.087 16.478 1.00 89.88 87 GLY A CA 1
ATOM 626 C C . GLY A 1 87 ? -9.187 10.654 16.857 1.00 89.88 87 GLY A C 1
ATOM 627 O O . GLY A 1 87 ? -8.336 9.986 17.447 1.00 89.88 87 GLY A O 1
ATOM 628 N N . GLU A 1 88 ? -10.370 10.181 16.481 1.00 93.12 88 GLU A N 1
ATOM 629 C CA . GLU A 1 88 ? -10.718 8.773 16.554 1.00 93.12 88 GLU A CA 1
ATOM 630 C C . GLU A 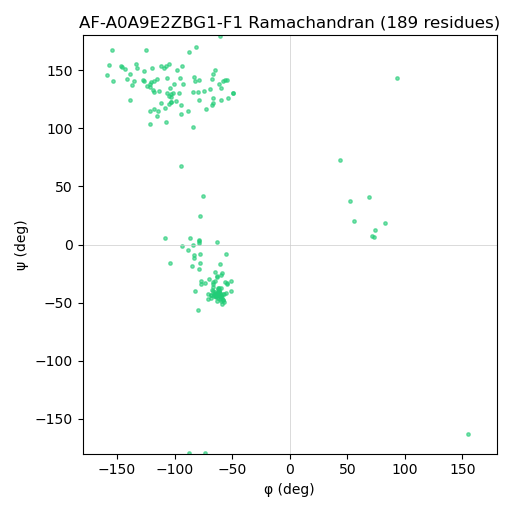1 88 ? -10.195 8.037 15.326 1.00 93.12 88 GLU A C 1
ATOM 632 O O . GLU A 1 88 ? -10.140 8.576 14.214 1.00 93.12 88 GLU A O 1
ATOM 637 N N . LEU A 1 89 ? -9.767 6.793 15.537 1.00 94.00 89 LEU A N 1
ATOM 638 C CA . LEU A 1 89 ? -9.304 5.943 14.451 1.00 94.00 89 LEU A CA 1
ATOM 639 C C . LEU A 1 89 ? -10.474 5.548 13.554 1.00 94.00 89 LEU A C 1
ATOM 641 O O . LEU A 1 89 ? -11.509 5.070 14.015 1.00 94.00 89 LEU A O 1
ATOM 645 N N . SER A 1 90 ? -10.261 5.654 12.247 1.00 92.44 90 SER A N 1
ATOM 646 C CA . SER A 1 90 ? -11.171 5.085 11.264 1.00 92.44 90 SER A CA 1
ATOM 647 C C . SER A 1 90 ? -11.246 3.569 11.439 1.00 92.44 90 SER A C 1
ATOM 649 O O . SER A 1 90 ? -10.227 2.890 11.602 1.00 92.44 90 SER A O 1
ATOM 651 N N . VAL A 1 91 ? -12.458 3.022 11.340 1.00 92.69 91 VAL A N 1
ATOM 652 C CA . VAL A 1 91 ? -12.671 1.569 11.367 1.00 92.69 91 VAL A CA 1
ATOM 653 C C . VAL A 1 91 ? -11.994 0.887 10.173 1.00 92.69 91 VAL A C 1
ATOM 655 O O . VAL A 1 91 ? -11.587 -0.266 10.260 1.00 92.69 91 VAL A O 1
ATOM 658 N N . GLY A 1 92 ? -11.842 1.591 9.048 1.00 94.12 92 GLY A N 1
ATOM 659 C CA . GLY A 1 92 ? -11.169 1.055 7.872 1.00 94.12 92 GLY A CA 1
ATOM 660 C C . GLY A 1 92 ? -9.646 1.173 7.950 1.00 94.12 92 GLY A C 1
ATOM 661 O O . GLY A 1 92 ? -9.108 2.216 8.325 1.00 94.12 92 GLY A O 1
ATOM 662 N N . VAL A 1 93 ? -8.942 0.140 7.489 1.00 95.50 93 VAL A N 1
ATOM 663 C CA . VAL A 1 93 ? -7.477 0.137 7.346 1.00 95.50 93 VAL A CA 1
ATOM 664 C C . VAL A 1 93 ? -7.054 -0.252 5.939 1.00 95.50 93 VAL A C 1
ATOM 666 O O . VAL A 1 93 ? -7.720 -1.001 5.225 1.00 95.50 93 VAL A O 1
ATOM 669 N N . GLY A 1 94 ? -5.923 0.296 5.511 1.00 96.00 94 GLY A N 1
ATOM 670 C CA . GLY A 1 94 ? -5.247 -0.115 4.291 1.00 96.00 94 GLY A CA 1
ATOM 671 C C . GLY A 1 94 ? -4.029 -0.968 4.610 1.00 96.00 94 GLY A C 1
ATOM 672 O O . GLY A 1 94 ? -3.226 -0.562 5.437 1.00 96.00 94 GLY A O 1
ATOM 673 N N . VAL A 1 95 ? -3.834 -2.076 3.911 1.00 96.19 95 VAL A N 1
ATOM 674 C CA . VAL A 1 95 ? -2.575 -2.828 3.911 1.00 96.19 95 VAL A CA 1
ATOM 675 C C . VAL A 1 95 ? -1.872 -2.551 2.591 1.00 96.19 95 VAL A C 1
ATOM 677 O O . VAL A 1 95 ? -2.443 -2.794 1.531 1.00 96.19 95 VAL A O 1
ATOM 680 N N . GLU A 1 96 ? -0.657 -2.014 2.628 1.00 95.94 96 GLU A N 1
ATOM 681 C CA . GLU A 1 96 ? 0.150 -1.761 1.434 1.00 95.94 96 GLU A CA 1
ATOM 682 C C . GLU A 1 96 ? 1.226 -2.846 1.319 1.00 95.94 96 GLU A C 1
ATOM 684 O O . GLU A 1 96 ? 2.015 -3.071 2.235 1.00 95.94 96 GLU A O 1
ATOM 689 N N . LEU A 1 97 ? 1.218 -3.539 0.183 1.00 95.25 97 LEU A N 1
ATOM 690 C CA . LEU A 1 97 ? 2.073 -4.670 -0.149 1.00 95.25 97 LEU A CA 1
ATOM 691 C C . LEU A 1 97 ? 3.101 -4.206 -1.179 1.00 95.25 97 LEU A C 1
ATOM 693 O O . LEU A 1 97 ? 2.769 -3.973 -2.348 1.00 95.25 97 LEU A O 1
ATOM 697 N N . LEU A 1 98 ? 4.345 -4.025 -0.745 1.00 93.31 98 LEU A N 1
ATOM 698 C CA . LEU A 1 98 ? 5.433 -3.607 -1.619 1.00 93.31 98 LEU A CA 1
ATOM 699 C C . LEU A 1 98 ? 5.872 -4.775 -2.508 1.00 93.31 98 LEU A C 1
ATOM 701 O O . LEU A 1 98 ? 6.134 -5.875 -2.020 1.00 93.31 98 LEU A O 1
ATOM 705 N N . VAL A 1 99 ? 5.999 -4.512 -3.808 1.00 90.81 99 VAL A N 1
ATOM 706 C CA . VAL A 1 99 ? 6.465 -5.485 -4.805 1.00 90.81 99 VAL A CA 1
ATOM 707 C C . VAL A 1 99 ? 7.715 -4.927 -5.494 1.00 90.81 99 VAL A C 1
ATOM 709 O O . VAL A 1 99 ? 7.622 -3.981 -6.277 1.00 90.81 99 VAL A O 1
ATOM 712 N N . PRO A 1 100 ? 8.921 -5.420 -5.160 1.00 84.00 100 PRO A N 1
ATOM 713 C CA . PRO A 1 100 ? 10.157 -4.791 -5.612 1.00 84.00 100 PRO A CA 1
ATOM 714 C C . PRO A 1 100 ? 10.451 -5.124 -7.077 1.00 84.00 100 PRO A C 1
ATOM 716 O O . PRO A 1 100 ? 11.009 -4.289 -7.789 1.00 84.00 100 PRO A O 1
ATOM 719 N N . GLY A 1 101 ? 10.047 -6.314 -7.531 1.00 86.94 101 GLY A N 1
ATOM 720 C CA . GLY A 1 101 ? 10.279 -6.806 -8.880 1.00 86.94 101 GLY A CA 1
ATOM 721 C C . GLY A 1 101 ? 9.006 -7.229 -9.606 1.00 86.94 101 GLY A C 1
ATOM 722 O O . GLY A 1 101 ? 7.932 -7.400 -9.025 1.00 86.94 101 GLY A O 1
ATOM 723 N N . ARG A 1 102 ? 9.153 -7.430 -10.919 1.00 88.38 102 ARG A N 1
ATOM 724 C CA . ARG A 1 102 ? 8.083 -7.911 -11.802 1.00 88.38 102 ARG A CA 1
ATOM 725 C C . ARG A 1 102 ? 7.544 -9.274 -11.363 1.00 88.38 102 ARG A C 1
ATOM 727 O O . ARG A 1 102 ? 6.333 -9.438 -11.302 1.00 88.38 102 ARG A O 1
ATOM 734 N N . THR A 1 103 ? 8.429 -10.218 -11.041 1.00 89.44 103 THR A N 1
ATOM 735 C CA . THR A 1 103 ? 8.052 -11.583 -10.643 1.00 89.44 103 THR A CA 1
ATOM 736 C C . THR A 1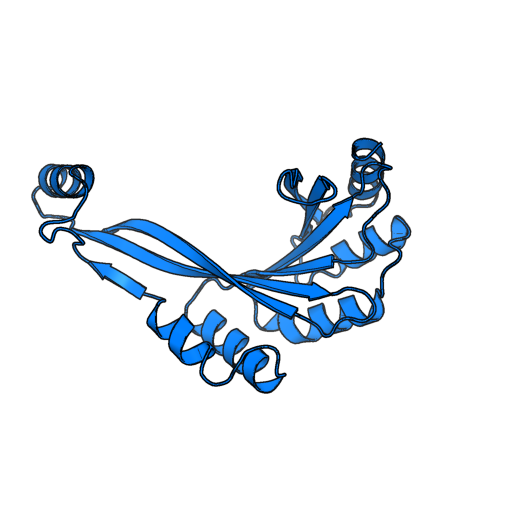 103 ? 7.229 -11.596 -9.357 1.00 89.44 103 THR A C 1
ATOM 738 O O . THR A 1 103 ? 6.232 -12.309 -9.274 1.00 89.44 103 THR A O 1
ATOM 741 N N . ASP A 1 104 ? 7.596 -10.778 -8.366 1.00 89.75 104 ASP A N 1
ATOM 742 C CA . ASP A 1 104 ? 6.828 -10.663 -7.121 1.00 89.75 104 ASP A CA 1
ATOM 743 C C . ASP A 1 104 ? 5.442 -10.069 -7.389 1.00 89.75 104 ASP A C 1
ATOM 745 O O . ASP A 1 104 ? 4.436 -10.586 -6.904 1.00 89.75 104 ASP A O 1
ATOM 749 N N . ALA A 1 105 ? 5.383 -9.031 -8.231 1.00 92.75 105 ALA A N 1
ATOM 750 C CA . ALA A 1 105 ? 4.124 -8.423 -8.640 1.00 92.75 105 ALA A CA 1
ATOM 751 C C . ALA A 1 105 ? 3.222 -9.416 -9.385 1.00 92.75 105 ALA A C 1
ATOM 753 O O . ALA A 1 105 ? 2.022 -9.442 -9.139 1.00 92.75 105 ALA A O 1
ATOM 754 N N . GLU A 1 106 ? 3.781 -10.253 -10.261 1.00 95.00 106 GLU A N 1
ATOM 755 C CA . GLU A 1 106 ? 3.028 -11.283 -10.975 1.00 95.00 106 GLU A CA 1
ATOM 756 C C . GLU A 1 106 ? 2.424 -12.318 -10.023 1.00 95.00 106 GLU A C 1
ATOM 758 O O . GLU A 1 106 ? 1.226 -12.582 -10.112 1.00 95.00 106 GLU A O 1
ATOM 763 N N . ARG A 1 107 ? 3.211 -12.870 -9.088 1.00 94.88 107 ARG A N 1
ATOM 764 C CA . ARG A 1 107 ? 2.697 -13.845 -8.110 1.00 94.88 107 ARG A CA 1
ATOM 765 C C . ARG A 1 107 ? 1.574 -13.251 -7.262 1.00 94.88 107 ARG A C 1
ATOM 767 O O . ARG A 1 107 ? 0.543 -13.894 -7.084 1.00 94.88 107 ARG A O 1
ATOM 774 N N . LEU A 1 108 ? 1.759 -12.024 -6.773 1.00 96.25 108 LEU A N 1
ATOM 775 C CA . LEU A 1 108 ? 0.755 -11.342 -5.960 1.00 96.25 108 LEU A CA 1
ATOM 776 C C . LEU A 1 108 ? -0.523 -11.032 -6.755 1.00 96.25 108 LEU A C 1
ATOM 778 O O . LEU A 1 108 ? -1.619 -11.271 -6.259 1.00 96.25 108 LEU A O 1
ATOM 782 N N . LEU A 1 109 ? -0.396 -10.528 -7.986 1.00 96.56 109 LEU A N 1
ATOM 783 C CA . LEU A 1 109 ? -1.545 -10.198 -8.834 1.00 96.56 109 LEU A CA 1
ATOM 784 C C . LEU A 1 109 ? -2.344 -11.436 -9.243 1.00 96.56 109 LEU A C 1
ATOM 786 O O . LEU A 1 109 ? -3.567 -11.400 -9.160 1.00 96.56 109 LEU A O 1
ATOM 790 N N . ARG A 1 110 ? -1.670 -12.532 -9.618 1.00 96.31 110 ARG A N 1
ATOM 791 C CA . ARG A 1 110 ? -2.339 -13.809 -9.915 1.00 96.31 110 ARG A CA 1
ATOM 792 C C . ARG A 1 110 ? -3.135 -14.290 -8.712 1.00 96.31 110 ARG A C 1
ATOM 794 O O . ARG A 1 110 ? -4.317 -14.565 -8.853 1.00 96.31 110 ARG A O 1
ATOM 801 N N . ARG A 1 111 ? -2.525 -14.269 -7.520 1.00 96.75 111 ARG A N 1
ATOM 802 C CA . ARG A 1 111 ? -3.227 -14.637 -6.288 1.00 96.75 111 ARG A CA 1
ATOM 803 C C . ARG A 1 111 ? -4.471 -13.776 -6.050 1.00 96.75 111 ARG A C 1
ATOM 805 O O . ARG A 1 111 ? -5.509 -14.302 -5.683 1.00 96.75 111 ARG A O 1
ATOM 812 N N . MET A 1 112 ? -4.385 -12.468 -6.279 1.00 96.38 112 MET A N 1
ATOM 813 C CA . MET A 1 112 ? -5.538 -11.570 -6.146 1.00 96.38 112 MET A CA 1
ATOM 814 C C . MET A 1 112 ? -6.632 -11.831 -7.185 1.00 96.38 112 MET A C 1
ATOM 816 O O . MET A 1 112 ? -7.802 -11.636 -6.881 1.00 96.38 112 MET A O 1
ATOM 820 N N . GLU A 1 113 ? -6.277 -12.231 -8.404 1.00 96.50 113 GLU A N 1
ATOM 821 C CA . GLU A 1 113 ? -7.246 -12.631 -9.429 1.00 96.50 113 GLU A CA 1
ATOM 822 C C . GLU A 1 113 ? -7.944 -13.944 -9.041 1.00 96.50 113 GLU A C 1
ATOM 824 O O . GLU A 1 113 ? -9.170 -14.005 -9.104 1.00 96.50 113 GLU A O 1
ATOM 829 N N . ASP A 1 114 ? -7.193 -14.928 -8.534 1.00 96.75 114 ASP A N 1
ATOM 830 C CA . ASP A 1 114 ? -7.728 -16.197 -8.017 1.00 96.75 114 ASP A CA 1
ATOM 831 C C . ASP A 1 114 ? -8.668 -15.980 -6.816 1.00 96.75 114 ASP A C 1
ATOM 833 O O . ASP A 1 114 ? -9.723 -16.605 -6.723 1.00 96.75 114 ASP A O 1
ATOM 837 N N . ASP A 1 115 ? -8.320 -15.045 -5.926 1.00 96.50 115 ASP A N 1
ATOM 838 C CA . ASP A 1 115 ? -9.130 -14.660 -4.763 1.00 96.50 115 ASP A CA 1
ATOM 839 C C . ASP A 1 115 ? -10.301 -13.710 -5.135 1.00 96.50 115 ASP A C 1
ATOM 841 O O . ASP A 1 115 ? -11.024 -13.233 -4.258 1.00 96.50 115 ASP A O 1
ATOM 845 N N . GLY A 1 116 ? -10.497 -13.391 -6.423 1.00 96.81 116 GLY A N 1
ATOM 846 C CA . GLY A 1 116 ? -11.596 -12.546 -6.912 1.00 96.81 116 GLY A CA 1
ATOM 847 C C . GLY A 1 116 ? -11.456 -11.045 -6.613 1.00 96.81 116 GLY A C 1
ATOM 848 O O . GLY A 1 116 ? -12.407 -10.283 -6.788 1.00 96.81 116 GLY A O 1
ATOM 849 N N . LEU A 1 117 ? -10.278 -10.589 -6.181 1.00 96.50 117 LEU A N 1
ATOM 850 C CA . LEU A 1 117 ? -9.970 -9.182 -5.886 1.00 96.50 117 LEU A CA 1
ATOM 851 C C . LEU A 1 117 ? -9.579 -8.366 -7.122 1.00 96.50 117 LEU A C 1
ATOM 853 O O . LEU A 1 117 ? -9.476 -7.137 -7.054 1.00 96.50 117 LEU A O 1
ATOM 857 N N . ALA A 1 118 ? -9.333 -9.036 -8.244 1.00 95.31 118 ALA A N 1
ATOM 858 C CA . ALA A 1 118 ? -9.018 -8.420 -9.518 1.00 95.31 118 ALA A CA 1
ATOM 859 C C . ALA A 1 118 ? -9.945 -8.964 -10.609 1.00 95.31 118 ALA A C 1
ATOM 861 O O . ALA A 1 118 ? -10.271 -10.146 -10.641 1.00 95.31 118 ALA A O 1
ATOM 862 N N . ALA A 1 119 ? -10.367 -8.087 -11.522 1.00 93.31 119 ALA A N 1
ATOM 863 C CA . ALA A 1 119 ? -11.163 -8.506 -12.669 1.00 93.31 119 ALA A CA 1
ATOM 864 C C . ALA A 1 119 ? -10.344 -9.431 -13.590 1.00 93.31 119 ALA A C 1
ATOM 866 O O . ALA A 1 119 ? -9.135 -9.207 -13.731 1.00 93.31 119 ALA A O 1
ATOM 867 N N . PRO A 1 120 ? -10.989 -10.369 -14.308 1.00 94.06 120 PRO A N 1
ATOM 868 C CA . PRO A 1 120 ? -10.304 -11.228 -15.265 1.00 94.06 120 PRO A CA 1
ATOM 869 C C . PRO A 1 120 ? -9.403 -10.448 -16.241 1.00 94.06 120 PRO A C 1
ATOM 871 O O . PRO A 1 120 ? -9.779 -9.420 -16.831 1.00 94.06 120 PRO A O 1
ATOM 874 N N . GLY A 1 121 ? -8.160 -10.906 -16.379 1.00 93.56 121 GLY A N 1
ATOM 875 C CA . GLY A 1 121 ? -7.126 -10.301 -17.216 1.00 93.56 121 GLY A CA 1
ATOM 876 C C . GLY A 1 121 ? -6.538 -8.990 -16.680 1.00 93.56 121 GLY A C 1
ATOM 877 O O . GLY A 1 121 ? -5.765 -8.340 -17.385 1.00 93.56 121 GLY A O 1
ATOM 878 N N . ALA A 1 122 ? -6.879 -8.547 -15.466 1.00 94.00 122 ALA A N 1
ATOM 879 C CA . ALA A 1 122 ? -6.247 -7.366 -14.872 1.00 94.00 122 ALA A CA 1
ATOM 880 C C . ALA A 1 122 ? -4.744 -7.586 -14.662 1.00 94.00 122 ALA A C 1
ATOM 882 O O . ALA A 1 122 ? -3.954 -6.675 -14.925 1.00 94.00 122 ALA A O 1
ATOM 883 N N . THR A 1 123 ? -4.345 -8.801 -14.274 1.00 93.88 123 THR A N 1
ATOM 884 C CA . THR A 1 123 ? -2.940 -9.175 -14.091 1.00 93.88 123 THR A CA 1
ATOM 885 C C . THR A 1 123 ? -2.139 -8.987 -15.371 1.00 93.88 123 THR A C 1
ATOM 887 O O . THR A 1 123 ? -1.123 -8.293 -15.367 1.00 93.88 123 THR A O 1
ATOM 890 N N . SER A 1 124 ? -2.613 -9.538 -16.493 1.00 95.12 124 SER A N 1
ATOM 891 C CA . SER A 1 124 ? -1.902 -9.441 -17.772 1.00 95.12 124 SER A CA 1
ATOM 892 C C . SER A 1 124 ? -1.771 -7.990 -18.241 1.00 95.12 124 SER A C 1
ATOM 894 O O . SER A 1 124 ? -0.689 -7.583 -18.662 1.00 95.12 124 SER A O 1
ATOM 896 N N . ARG A 1 125 ? -2.822 -7.173 -18.082 1.00 95.31 125 ARG A N 1
ATOM 897 C CA . ARG A 1 125 ? -2.794 -5.740 -18.424 1.00 95.31 125 ARG A CA 1
ATOM 898 C C . ARG A 1 125 ? -1.804 -4.947 -17.565 1.00 95.31 125 ARG A C 1
ATOM 900 O O . ARG A 1 125 ? -1.033 -4.151 -18.099 1.00 95.31 125 ARG A O 1
ATOM 907 N N . LEU A 1 126 ? -1.783 -5.173 -16.250 1.00 95.06 126 LEU A N 1
ATOM 908 C CA . LEU A 1 126 ? -0.848 -4.495 -15.342 1.00 95.06 126 LEU A CA 1
ATOM 909 C C . LEU A 1 126 ? 0.606 -4.906 -15.609 1.00 95.06 126 LEU A C 1
ATOM 911 O O . LEU A 1 126 ? 1.503 -4.059 -15.619 1.00 95.06 126 LEU A O 1
ATOM 915 N N . LEU A 1 127 ? 0.844 -6.190 -15.879 1.00 94.06 127 LEU A N 1
ATOM 916 C CA . LEU A 1 127 ? 2.169 -6.696 -16.227 1.00 94.06 127 LEU A CA 1
ATOM 917 C C . LEU A 1 127 ? 2.627 -6.236 -17.616 1.00 94.06 127 LEU A C 1
ATOM 919 O O . LEU A 1 127 ? 3.826 -6.053 -17.813 1.00 94.06 127 LEU A O 1
ATOM 923 N N . ALA A 1 128 ? 1.722 -6.007 -18.567 1.00 94.06 128 ALA A N 1
ATOM 924 C CA . ALA A 1 128 ? 2.068 -5.422 -19.864 1.00 94.06 128 ALA A CA 1
ATOM 925 C C . ALA A 1 128 ? 2.535 -3.960 -19.738 1.00 94.06 128 ALA A C 1
ATOM 927 O O . ALA A 1 128 ? 3.403 -3.517 -20.486 1.00 94.06 128 ALA A O 1
ATOM 928 N N . TRP A 1 129 ? 2.001 -3.209 -18.768 1.00 91.75 129 TRP A N 1
ATOM 929 C CA . TRP A 1 129 ? 2.443 -1.839 -18.495 1.00 91.75 129 TRP A CA 1
ATOM 930 C C . TRP A 1 129 ? 3.817 -1.773 -17.798 1.00 91.75 129 TRP A C 1
ATOM 932 O O . TRP A 1 129 ? 4.586 -0.839 -18.037 1.00 91.75 129 TRP A O 1
ATOM 942 N N . HIS A 1 130 ? 4.145 -2.756 -16.951 1.00 91.44 130 HIS A N 1
ATOM 943 C CA . HIS A 1 130 ? 5.430 -2.844 -16.248 1.00 91.44 130 HIS A CA 1
ATOM 944 C C . HIS A 1 130 ? 6.590 -3.084 -17.229 1.00 91.44 130 HIS A C 1
ATOM 946 O O . HIS A 1 130 ? 6.596 -4.074 -17.958 1.00 91.44 130 HIS A O 1
ATOM 952 N N . GLY A 1 131 ? 7.623 -2.245 -17.187 1.00 89.94 131 GLY A N 1
ATOM 953 C CA . GLY A 1 131 ? 8.801 -2.363 -18.046 1.00 89.94 131 GLY A CA 1
ATOM 954 C C . GLY A 1 131 ? 9.499 -1.024 -18.248 1.00 89.94 131 GLY A C 1
ATOM 955 O O . GLY A 1 131 ? 9.265 -0.067 -17.518 1.00 89.94 131 GLY A O 1
ATOM 956 N N . HIS A 1 132 ? 10.346 -0.924 -19.262 1.00 87.81 132 HIS A N 1
ATOM 957 C CA . HIS A 1 132 ? 10.979 0.334 -19.649 1.00 87.81 132 HIS A CA 1
ATOM 958 C C . HIS A 1 132 ? 10.373 0.863 -20.953 1.00 87.81 132 HIS A C 1
ATOM 960 O O . HIS A 1 132 ? 9.827 0.103 -21.751 1.00 87.81 132 HIS A O 1
ATOM 966 N N . ALA A 1 133 ? 10.421 2.176 -21.139 1.00 83.94 133 ALA A N 1
ATOM 967 C CA . ALA A 1 133 ? 10.303 2.819 -22.439 1.00 83.94 133 ALA A CA 1
ATOM 968 C C . ALA A 1 133 ? 11.64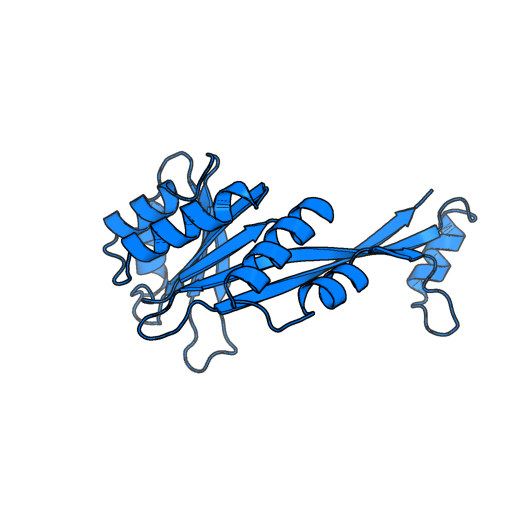4 3.509 -22.701 1.00 83.94 133 ALA A C 1
ATOM 970 O O . ALA A 1 133 ? 12.004 4.431 -21.963 1.00 83.94 133 ALA A O 1
ATOM 971 N N . LEU A 1 134 ? 12.406 2.981 -23.661 1.00 75.31 134 LEU A N 1
ATOM 972 C CA . LEU A 1 134 ? 13.658 3.585 -24.114 1.00 75.31 134 LEU A CA 1
ATOM 973 C C . LEU A 1 134 ? 13.332 4.732 -25.049 1.00 75.31 134 LEU A C 1
ATOM 975 O O . LEU A 1 134 ? 12.393 4.615 -25.833 1.00 75.31 134 LEU A O 1
ATOM 979 N N . ASP A 1 135 ? 14.117 5.795 -24.934 1.00 66.06 135 ASP A N 1
ATOM 980 C CA . ASP A 1 135 ? 14.065 6.954 -25.808 1.00 66.06 135 ASP A CA 1
ATOM 981 C C . ASP A 1 135 ? 12.632 7.419 -26.109 1.00 66.06 135 ASP A C 1
ATOM 983 O O . ASP A 1 135 ? 12.125 7.250 -27.220 1.00 66.06 135 ASP A O 1
ATOM 987 N N . PRO A 1 136 ? 11.929 8.030 -25.137 1.00 59.75 136 PRO A N 1
ATOM 988 C CA . PRO A 1 136 ? 10.638 8.629 -25.444 1.00 59.75 136 PRO A CA 1
ATOM 989 C C . PRO A 1 136 ? 10.756 9.793 -26.455 1.00 59.75 136 PRO A C 1
ATOM 991 O O . PRO A 1 136 ? 9.731 10.401 -26.757 1.00 59.75 136 PRO A O 1
ATOM 994 N N . ALA A 1 137 ? 11.958 10.113 -26.976 1.00 55.22 137 ALA A N 1
ATOM 995 C CA . ALA A 1 137 ? 12.255 11.191 -27.920 1.00 55.22 137 ALA A CA 1
ATOM 996 C C . ALA A 1 137 ? 11.849 10.951 -29.373 1.00 55.22 137 ALA A C 1
ATOM 998 O O . ALA A 1 137 ? 12.498 11.439 -30.294 1.00 55.22 137 ALA A O 1
ATOM 999 N N . GLY A 1 138 ? 10.661 10.374 -29.565 1.00 63.00 138 GLY A N 1
ATOM 1000 C CA . GLY A 1 138 ? 9.835 10.800 -30.693 1.00 63.00 138 GLY A CA 1
ATOM 1001 C C . GLY A 1 138 ? 9.471 12.293 -30.590 1.00 63.00 138 GLY A C 1
ATOM 1002 O O . GLY A 1 138 ? 9.806 12.970 -29.611 1.00 63.00 138 GLY A O 1
ATOM 1003 N N . ASP A 1 139 ? 8.719 12.798 -31.569 1.00 57.00 139 ASP A N 1
ATOM 1004 C CA . ASP A 1 139 ? 8.372 14.225 -31.732 1.00 57.00 139 ASP A CA 1
ATOM 1005 C C . ASP A 1 139 ? 7.683 14.892 -30.516 1.00 57.00 139 ASP A C 1
ATOM 1007 O O . ASP A 1 139 ? 7.529 16.110 -30.477 1.00 57.00 139 ASP A O 1
ATOM 1011 N N . GLY A 1 140 ? 7.306 14.124 -29.488 1.00 62.81 140 GLY A N 1
ATOM 1012 C CA . GLY A 1 140 ? 6.683 14.602 -28.252 1.00 62.81 140 GLY A CA 1
ATOM 1013 C C . GLY A 1 140 ? 7.549 14.565 -26.985 1.00 62.81 140 GLY A C 1
ATOM 1014 O O . GLY A 1 140 ? 7.011 14.835 -25.909 1.00 62.81 140 GLY A O 1
ATOM 1015 N N . ALA A 1 141 ? 8.843 14.214 -27.034 1.00 68.12 141 ALA A N 1
ATOM 1016 C CA . ALA A 1 141 ? 9.634 14.220 -25.797 1.00 68.12 141 ALA A CA 1
ATOM 1017 C C . ALA A 1 141 ? 9.850 15.631 -25.237 1.00 68.12 141 ALA A C 1
ATOM 1019 O O . ALA A 1 141 ? 10.159 16.556 -25.998 1.00 68.12 141 ALA A O 1
ATOM 1020 N N . PRO A 1 142 ? 9.816 15.780 -23.898 1.00 72.69 142 PRO A N 1
ATOM 1021 C CA . PRO A 1 142 ? 10.247 17.009 -23.248 1.00 72.69 142 PRO A CA 1
ATOM 1022 C C . PRO A 1 142 ? 11.700 17.343 -23.610 1.00 72.69 142 PRO A C 1
ATOM 1024 O O . PRO A 1 142 ? 12.552 16.453 -23.617 1.00 72.69 142 PRO A O 1
ATOM 1027 N N . ASP A 1 143 ? 12.016 18.624 -23.820 1.00 80.06 143 ASP A N 1
ATOM 1028 C CA . ASP A 1 143 ? 13.371 19.098 -24.168 1.00 80.06 143 ASP A CA 1
ATOM 1029 C C . ASP A 1 143 ? 14.464 18.584 -23.223 1.00 80.06 143 ASP A C 1
ATOM 1031 O O . ASP A 1 143 ? 15.587 18.299 -23.643 1.00 80.06 143 ASP A O 1
ATOM 1035 N N . ALA A 1 144 ? 14.115 18.379 -21.951 1.00 76.62 144 ALA A N 1
ATOM 1036 C CA . ALA A 1 144 ? 14.994 17.794 -20.946 1.00 76.62 144 ALA A CA 1
ATOM 1037 C C . ALA A 1 144 ? 15.582 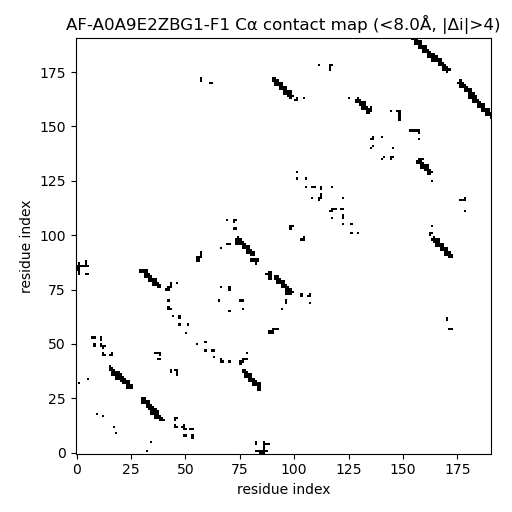16.428 -21.363 1.00 76.62 144 ALA A C 1
ATOM 1039 O O . ALA A 1 144 ? 16.725 16.132 -21.022 1.00 76.62 144 ALA A O 1
ATOM 1040 N N . PHE A 1 145 ? 14.852 15.610 -22.130 1.00 75.94 145 PHE A N 1
ATOM 1041 C CA . PHE A 1 145 ? 15.333 14.314 -22.626 1.00 75.94 145 PHE A CA 1
ATOM 1042 C C . PHE A 1 145 ? 16.413 14.470 -23.700 1.00 75.94 145 PHE A C 1
ATOM 1044 O O . PHE A 1 145 ? 17.438 13.782 -23.661 1.00 75.94 145 PHE A O 1
ATOM 1051 N N . ARG A 1 146 ? 16.219 15.416 -24.626 1.00 76.62 146 ARG A N 1
ATOM 1052 C CA . ARG A 1 146 ? 17.217 15.755 -25.649 1.00 76.62 146 ARG A CA 1
ATOM 1053 C C . ARG A 1 146 ? 18.475 16.335 -25.005 1.00 76.62 146 ARG A C 1
ATOM 1055 O O . ARG A 1 146 ? 19.581 15.903 -25.326 1.00 76.62 146 ARG A O 1
ATOM 1062 N N . ALA A 1 147 ? 18.306 17.236 -24.036 1.00 80.38 147 ALA A N 1
ATOM 1063 C CA . ALA A 1 147 ? 19.411 17.829 -23.286 1.00 80.38 147 ALA A CA 1
ATOM 1064 C C . ALA A 1 147 ? 20.232 16.773 -22.523 1.00 80.38 147 ALA A C 1
ATOM 1066 O O . ALA A 1 147 ? 21.459 16.775 -22.591 1.00 80.38 147 ALA A O 1
ATOM 1067 N N . LEU A 1 148 ? 19.570 15.827 -21.849 1.00 77.88 148 LEU A N 1
ATOM 1068 C CA . LEU A 1 148 ? 20.233 14.726 -21.143 1.00 77.88 148 LEU A CA 1
ATOM 1069 C C . LEU A 1 148 ? 21.019 13.802 -22.090 1.00 77.88 148 LEU A C 1
ATOM 1071 O O . LEU A 1 148 ? 22.150 13.423 -21.781 1.00 77.88 148 LEU A O 1
ATOM 1075 N N . SER A 1 149 ? 20.463 13.478 -23.258 1.00 77.88 149 SER A N 1
ATOM 1076 C CA . SER A 1 149 ? 21.149 12.660 -24.273 1.00 77.88 149 SER A CA 1
ATOM 1077 C C . SER A 1 149 ? 22.387 13.368 -24.839 1.00 77.88 149 SER A C 1
ATOM 1079 O O . SER A 1 149 ? 23.447 12.757 -24.994 1.00 77.88 149 SER A O 1
ATOM 1081 N N . ALA A 1 150 ? 22.287 14.680 -25.082 1.00 82.00 150 ALA A N 1
ATOM 1082 C CA . ALA A 1 150 ? 23.406 15.504 -25.533 1.00 82.00 150 ALA A CA 1
ATOM 1083 C C . ALA A 1 150 ? 24.526 15.586 -24.480 1.00 82.00 150 ALA A C 1
ATOM 1085 O O . ALA A 1 150 ? 25.701 15.430 -24.819 1.00 82.00 150 ALA A O 1
ATOM 1086 N N . LEU A 1 151 ? 24.177 15.752 -23.197 1.00 85.25 151 LEU A N 1
ATOM 1087 C CA . LEU A 1 151 ? 25.139 15.788 -22.087 1.00 85.25 151 LEU A CA 1
ATOM 1088 C C . LEU A 1 151 ? 25.957 14.497 -21.976 1.00 85.25 151 LEU A C 1
ATOM 1090 O O . LEU A 1 151 ? 27.155 14.547 -21.699 1.00 85.25 151 LEU A O 1
ATOM 1094 N N . THR A 1 152 ? 25.340 13.342 -22.230 1.00 85.19 152 THR A N 1
ATOM 1095 C CA . THR A 1 152 ? 26.046 12.052 -22.203 1.00 85.19 152 THR A CA 1
ATOM 1096 C C . THR A 1 152 ? 26.765 11.722 -23.509 1.00 85.19 152 THR A C 1
ATOM 1098 O O . THR A 1 152 ? 27.421 10.685 -23.596 1.00 85.19 152 THR A O 1
ATOM 1101 N N . ARG A 1 153 ? 26.692 12.599 -24.523 1.00 85.06 153 ARG A N 1
ATOM 1102 C CA . ARG A 1 153 ? 27.246 12.378 -25.871 1.00 85.06 153 ARG A CA 1
ATOM 1103 C C . ARG A 1 153 ? 26.782 11.048 -26.476 1.00 85.06 153 ARG A C 1
ATOM 1105 O O . ARG A 1 153 ? 27.575 10.338 -27.088 1.00 85.06 153 ARG A O 1
ATOM 1112 N N . GLY A 1 154 ? 25.525 10.679 -26.228 1.00 79.00 154 GLY A N 1
ATOM 1113 C CA . GLY A 1 154 ? 24.950 9.413 -26.688 1.00 79.00 154 GLY A CA 1
ATOM 1114 C C . GLY A 1 154 ? 25.472 8.162 -25.973 1.00 79.00 154 GLY A C 1
ATOM 1115 O O . GLY A 1 154 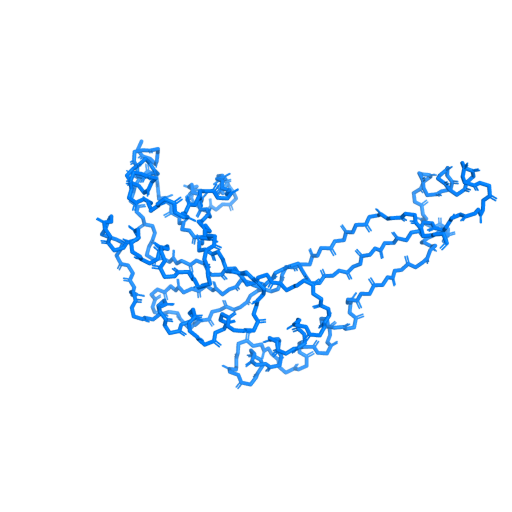? 25.129 7.059 -26.377 1.00 79.00 154 GLY A O 1
ATOM 1116 N N . LYS A 1 155 ? 26.276 8.300 -24.908 1.00 84.75 155 LYS A N 1
ATOM 1117 C CA . LYS A 1 155 ? 26.717 7.159 -24.085 1.00 84.75 155 LYS A CA 1
ATOM 1118 C C . LYS A 1 155 ? 25.654 6.676 -23.106 1.00 84.75 155 LYS A C 1
ATOM 1120 O O . LYS A 1 155 ? 25.877 5.679 -22.437 1.00 84.75 155 LYS A O 1
ATOM 1125 N N . ALA A 1 156 ? 24.551 7.404 -22.968 1.00 83.94 156 ALA A N 1
ATOM 1126 C CA . ALA A 1 156 ? 23.405 6.940 -22.216 1.00 83.94 156 ALA A CA 1
ATOM 1127 C C . ALA A 1 156 ? 22.113 7.354 -22.916 1.00 83.94 156 ALA A C 1
ATOM 1129 O O . ALA A 1 156 ? 21.999 8.466 -23.436 1.00 83.94 156 ALA A O 1
ATOM 1130 N N . VAL A 1 157 ? 21.126 6.470 -22.868 1.00 82.88 157 VAL A N 1
ATOM 1131 C CA . VAL A 1 157 ? 19.788 6.695 -23.404 1.00 82.88 157 VAL A CA 1
ATOM 1132 C C . VAL A 1 157 ? 18.840 6.995 -22.241 1.00 82.88 157 VAL A C 1
ATOM 1134 O O . VAL A 1 157 ? 18.782 6.224 -21.274 1.00 82.88 157 VAL A O 1
ATOM 1137 N N . PRO A 1 158 ? 18.085 8.104 -22.282 1.00 83.38 158 PRO A N 1
ATOM 1138 C CA . PRO A 1 158 ? 17.002 8.333 -21.342 1.00 83.38 158 PRO A CA 1
ATOM 1139 C C . PRO A 1 158 ? 15.948 7.227 -21.430 1.00 83.38 158 PRO A C 1
ATOM 1141 O O . PRO A 1 158 ? 15.488 6.859 -22.509 1.00 83.38 158 PRO A O 1
ATOM 1144 N N . ALA A 1 159 ? 15.513 6.733 -20.280 1.00 85.69 159 ALA A N 1
ATOM 1145 C CA . ALA A 1 159 ? 14.489 5.712 -20.180 1.00 85.69 159 ALA A CA 1
ATOM 1146 C C . ALA A 1 159 ? 13.476 6.063 -19.094 1.00 85.69 159 ALA A C 1
ATOM 1148 O O . ALA A 1 159 ? 13.832 6.516 -18.003 1.00 85.69 159 ALA A O 1
ATOM 1149 N N . VAL A 1 160 ? 12.203 5.785 -19.366 1.00 88.00 160 VAL A N 1
ATOM 1150 C CA . VAL A 1 160 ? 11.161 5.782 -18.338 1.00 88.00 160 VAL A CA 1
ATOM 1151 C C . VAL A 1 160 ? 10.994 4.357 -17.837 1.00 88.00 160 VAL A C 1
ATOM 1153 O O . VAL A 1 160 ? 10.520 3.478 -18.556 1.00 88.00 160 VAL A O 1
ATOM 1156 N N . ILE A 1 161 ? 11.373 4.125 -16.585 1.00 90.81 161 ILE A N 1
ATOM 1157 C CA . ILE A 1 161 ? 11.189 2.846 -15.905 1.00 90.81 161 ILE A CA 1
ATOM 1158 C C . ILE A 1 161 ? 9.819 2.851 -15.235 1.00 90.81 161 ILE A C 1
ATOM 1160 O O . ILE A 1 161 ? 9.577 3.636 -14.320 1.00 90.81 161 ILE A O 1
ATOM 1164 N N . ARG A 1 162 ? 8.931 1.971 -15.692 1.00 93.62 162 ARG A N 1
ATOM 1165 C CA . ARG A 1 162 ? 7.560 1.778 -15.213 1.00 93.62 162 ARG A CA 1
ATOM 1166 C C . ARG A 1 162 ? 7.494 0.507 -14.382 1.00 93.62 162 ARG A C 1
ATOM 1168 O O . ARG A 1 162 ? 7.885 -0.564 -14.841 1.00 93.62 162 ARG A O 1
ATOM 1175 N N . ARG A 1 163 ? 6.967 0.604 -13.168 1.00 94.25 163 ARG A N 1
ATOM 1176 C CA . ARG A 1 163 ? 6.806 -0.540 -12.269 1.00 94.25 163 ARG A CA 1
ATOM 1177 C C . ARG A 1 163 ? 5.526 -0.443 -11.466 1.00 94.25 163 ARG A C 1
ATOM 1179 O O . ARG A 1 163 ? 5.076 0.648 -11.129 1.00 94.25 163 ARG A O 1
ATOM 1186 N N . ILE A 1 164 ? 4.969 -1.588 -11.106 1.00 95.75 164 ILE A N 1
ATOM 1187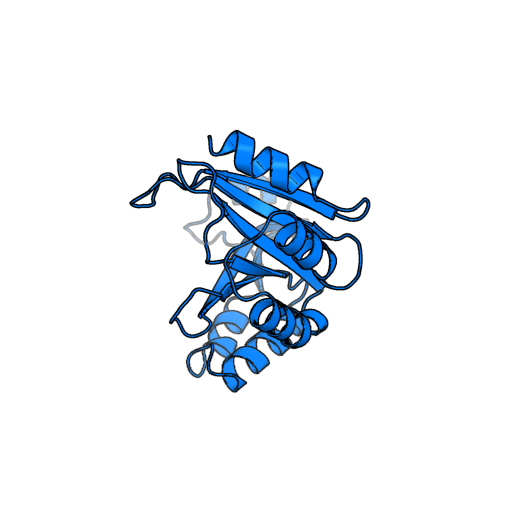 C CA . ILE A 1 164 ? 3.962 -1.632 -10.046 1.00 95.75 164 ILE A CA 1
ATOM 1188 C C . ILE A 1 164 ? 4.709 -1.278 -8.756 1.00 95.75 164 ILE A C 1
ATOM 1190 O O . ILE A 1 164 ? 5.712 -1.905 -8.432 1.00 95.75 164 ILE A O 1
ATOM 1194 N N . HIS A 1 165 ? 4.297 -0.203 -8.094 1.00 93.94 165 HIS A N 1
ATOM 1195 C CA . HIS A 1 165 ? 4.970 0.332 -6.917 1.00 93.94 165 HIS A CA 1
ATOM 1196 C C . HIS A 1 165 ? 4.591 -0.469 -5.668 1.00 93.94 165 HIS A C 1
ATOM 1198 O O . HIS A 1 165 ? 5.458 -1.018 -4.998 1.00 93.94 165 HIS A O 1
ATOM 1204 N N . HIS A 1 166 ? 3.295 -0.556 -5.381 1.00 96.00 166 HIS A N 1
ATOM 1205 C CA . HIS A 1 166 ? 2.721 -1.412 -4.347 1.00 96.00 166 HIS A CA 1
ATOM 1206 C C . HIS A 1 166 ? 1.273 -1.739 -4.710 1.00 96.00 166 HIS A C 1
ATOM 1208 O O . HIS A 1 166 ? 0.673 -1.088 -5.572 1.00 96.00 166 HIS A O 1
ATOM 1214 N N . ILE A 1 167 ? 0.691 -2.714 -4.023 1.00 97.00 167 ILE A N 1
ATOM 1215 C CA . ILE A 1 167 ? -0.745 -2.980 -4.074 1.00 97.00 167 ILE A CA 1
ATOM 1216 C C . ILE A 1 167 ? -1.341 -2.681 -2.708 1.00 97.00 167 ILE A C 1
ATOM 1218 O O . ILE A 1 167 ? -0.802 -3.094 -1.688 1.00 97.00 167 ILE A O 1
ATOM 1222 N N . LYS A 1 168 ? -2.444 -1.940 -2.683 1.00 97.38 168 LYS A N 1
ATOM 1223 C CA . LYS A 1 168 ? -3.173 -1.628 -1.461 1.00 97.38 168 LYS A CA 1
ATOM 1224 C C . LYS A 1 168 ? -4.424 -2.482 -1.368 1.00 97.38 168 LYS A C 1
ATOM 1226 O O . LYS A 1 168 ? -5.295 -2.378 -2.230 1.00 97.38 168 LYS A O 1
ATOM 1231 N N . LEU A 1 169 ? -4.537 -3.234 -0.287 1.00 97.56 169 LEU A N 1
ATOM 1232 C CA . LEU A 1 169 ? -5.772 -3.862 0.155 1.00 97.56 169 LEU A CA 1
ATOM 1233 C C . LEU A 1 169 ? -6.477 -2.926 1.137 1.00 97.56 169 LEU A C 1
ATOM 1235 O O . LEU A 1 169 ? -5.827 -2.287 1.960 1.00 97.56 169 LEU A O 1
ATOM 1239 N N . THR A 1 170 ? -7.793 -2.785 1.030 1.00 96.94 170 THR A N 1
ATOM 1240 C CA . THR A 1 170 ? -8.600 -1.971 1.948 1.00 96.94 170 THR A CA 1
ATOM 1241 C C . THR A 1 170 ? -9.596 -2.865 2.658 1.00 96.94 170 THR A C 1
ATOM 1243 O O . THR A 1 170 ? -10.470 -3.436 2.006 1.00 96.94 170 THR A O 1
ATOM 1246 N N . LEU A 1 171 ? -9.453 -2.954 3.977 1.00 95.69 171 LEU A N 1
ATOM 1247 C CA . LEU A 1 171 ? -10.379 -3.622 4.878 1.00 95.69 171 LEU A CA 1
ATOM 1248 C C . LEU A 1 171 ? -11.277 -2.554 5.507 1.00 95.69 171 LEU A C 1
ATOM 1250 O O . LEU A 1 171 ? -10.777 -1.588 6.084 1.00 95.69 171 LEU A O 1
ATOM 1254 N N . ALA A 1 172 ? -12.589 -2.694 5.360 1.00 93.19 172 ALA A N 1
ATOM 1255 C CA . ALA A 1 172 ? -13.579 -1.804 5.956 1.00 93.19 172 ALA A CA 1
ATOM 1256 C C . ALA A 1 172 ? -14.833 -2.611 6.331 1.00 93.19 172 ALA A C 1
ATOM 1258 O O . ALA A 1 172 ? -15.101 -3.613 5.665 1.00 93.19 172 ALA A O 1
ATOM 1259 N N . PRO A 1 173 ? -15.608 -2.178 7.341 1.00 89.25 173 PRO A N 1
ATOM 1260 C CA . PRO A 1 173 ? -16.850 -2.847 7.723 1.00 89.25 173 PRO A CA 1
ATOM 1261 C C . PRO A 1 173 ? -17.805 -2.992 6.549 1.00 89.25 173 PRO A C 1
ATOM 1263 O O . PRO A 1 173 ? -17.911 -2.079 5.724 1.00 89.25 173 PRO A O 1
ATOM 1266 N N . ASP A 1 174 ? -18.488 -4.135 6.498 1.00 87.19 174 ASP A N 1
ATOM 1267 C CA . ASP A 1 174 ? -19.567 -4.434 5.549 1.00 87.19 174 ASP A CA 1
ATOM 1268 C C . ASP A 1 174 ? -19.176 -4.280 4.072 1.00 87.19 174 ASP A C 1
ATOM 1270 O O . ASP A 1 174 ? -20.021 -4.128 3.187 1.00 87.19 174 ASP A O 1
ATOM 1274 N N . ARG A 1 175 ? -17.871 -4.304 3.784 1.00 86.25 175 ARG A N 1
ATOM 1275 C CA . ARG A 1 175 ? -17.332 -4.239 2.431 1.00 86.25 175 ARG A CA 1
ATOM 1276 C C . ARG A 1 175 ? -16.452 -5.439 2.179 1.00 86.25 175 ARG A C 1
ATOM 1278 O O . ARG A 1 175 ? -15.593 -5.791 2.982 1.00 86.25 175 ARG A O 1
ATOM 1285 N N . THR A 1 176 ? -16.625 -6.015 0.998 1.00 91.19 176 THR A N 1
ATOM 1286 C CA . THR A 1 176 ? -15.667 -6.969 0.458 1.00 91.19 176 THR A CA 1
ATOM 1287 C C . THR A 1 176 ? -14.289 -6.316 0.398 1.00 91.19 176 THR A C 1
ATOM 1289 O O . THR A 1 176 ? -14.167 -5.132 0.055 1.00 91.19 176 THR A O 1
ATOM 1292 N N . LEU A 1 177 ? -13.254 -7.092 0.715 1.00 96.19 177 LEU A N 1
ATOM 1293 C CA . LEU A 1 177 ? -11.866 -6.668 0.579 1.00 96.19 177 LEU A CA 1
ATOM 1294 C C . LEU A 1 177 ? -11.644 -6.071 -0.820 1.00 96.19 177 LEU A C 1
ATOM 1296 O O . LEU A 1 177 ? -12.052 -6.651 -1.823 1.00 96.19 177 LEU A O 1
ATOM 1300 N N . ALA A 1 178 ? -11.033 -4.889 -0.889 1.00 95.56 178 ALA A N 1
ATOM 1301 C CA . ALA A 1 178 ? -10.824 -4.185 -2.154 1.00 95.56 178 ALA A CA 1
ATOM 1302 C C . ALA A 1 178 ? -9.335 -3.975 -2.429 1.00 95.56 178 ALA A C 1
ATOM 1304 O O . ALA A 1 178 ? -8.614 -3.475 -1.563 1.00 95.56 178 ALA A O 1
ATOM 1305 N N . ALA A 1 179 ? -8.890 -4.282 -3.648 1.00 97.12 179 ALA A N 1
ATOM 1306 C CA . ALA A 1 179 ? -7.504 -4.118 -4.078 1.00 97.12 179 ALA A CA 1
ATOM 1307 C C . ALA A 1 179 ? -7.327 -2.931 -5.041 1.00 97.12 179 ALA A C 1
ATOM 1309 O O . ALA A 1 179 ? -8.172 -2.660 -5.895 1.00 97.12 179 ALA A O 1
ATOM 1310 N N . LYS A 1 180 ? -6.204 -2.213 -4.920 1.00 96.56 180 LYS A N 1
ATOM 1311 C CA . LYS A 1 180 ? -5.772 -1.166 -5.860 1.00 96.56 180 LYS A CA 1
ATOM 1312 C C . LYS A 1 180 ? -4.275 -1.264 -6.119 1.00 96.56 180 LYS A C 1
ATOM 1314 O O . LYS A 1 180 ? -3.484 -1.176 -5.183 1.00 96.56 180 LYS A O 1
ATOM 1319 N N . ALA A 1 181 ? -3.884 -1.389 -7.383 1.00 96.38 181 ALA A N 1
ATOM 1320 C CA . ALA A 1 181 ? -2.483 -1.323 -7.781 1.00 96.38 181 ALA A CA 1
ATOM 1321 C C . ALA A 1 181 ? -2.042 0.137 -7.951 1.00 96.38 181 ALA A C 1
ATOM 1323 O O . ALA A 1 181 ? -2.705 0.922 -8.628 1.00 96.38 181 ALA A O 1
ATOM 1324 N N . TYR A 1 182 ? -0.906 0.488 -7.356 1.00 96.06 182 TYR A N 1
ATOM 1325 C CA . TYR A 1 182 ? -0.264 1.784 -7.532 1.00 96.06 182 TYR A CA 1
ATOM 1326 C C . TYR A 1 182 ? 0.890 1.634 -8.508 1.00 96.06 182 TYR A C 1
ATOM 1328 O O . TYR A 1 182 ? 1.729 0.744 -8.371 1.00 96.06 182 TYR A O 1
ATOM 1336 N N . LEU A 1 183 ? 0.930 2.515 -9.496 1.00 95.44 183 LEU A N 1
ATOM 1337 C CA . LEU A 1 183 ? 1.924 2.512 -10.556 1.00 95.44 183 LEU A CA 1
ATOM 1338 C C . LEU A 1 183 ? 2.992 3.566 -10.254 1.00 95.44 183 LEU A C 1
ATOM 1340 O O . LEU A 1 183 ? 2.678 4.664 -9.801 1.00 95.44 183 LEU A O 1
ATOM 1344 N N . GLY A 1 184 ? 4.255 3.228 -10.485 1.00 92.69 184 GLY A N 1
ATOM 1345 C CA . GLY A 1 184 ? 5.394 4.126 -10.333 1.00 92.69 184 GLY A CA 1
ATOM 1346 C C . GLY A 1 184 ? 6.155 4.260 -11.644 1.00 92.69 184 GLY A C 1
ATOM 1347 O O . GLY A 1 184 ? 6.394 3.266 -12.328 1.00 92.69 184 GLY A O 1
ATOM 1348 N N . ALA A 1 185 ? 6.565 5.480 -11.971 1.00 91.50 185 ALA A N 1
ATOM 1349 C CA . ALA A 1 185 ? 7.434 5.768 -13.102 1.00 91.50 185 ALA A CA 1
ATOM 1350 C C . ALA A 1 185 ? 8.644 6.579 -12.627 1.00 91.50 185 ALA A C 1
ATOM 1352 O O . ALA A 1 185 ? 8.509 7.450 -11.769 1.00 91.50 185 ALA A O 1
ATOM 1353 N N . ALA A 1 186 ? 9.823 6.284 -13.164 1.00 88.62 186 ALA A N 1
ATOM 1354 C CA . ALA A 1 186 ? 11.044 7.027 -12.881 1.00 88.62 186 ALA A CA 1
ATOM 1355 C C . ALA A 1 186 ? 11.832 7.263 -14.167 1.00 88.62 186 ALA A C 1
ATOM 1357 O O . ALA A 1 186 ? 11.989 6.348 -14.975 1.00 88.62 186 ALA A O 1
ATOM 1358 N N . LEU A 1 187 ? 12.364 8.472 -14.324 1.00 85.19 187 LEU A N 1
ATOM 1359 C CA . LEU A 1 187 ? 13.325 8.781 -15.374 1.00 85.19 187 LEU A CA 1
ATOM 1360 C C . LEU A 1 187 ? 14.714 8.283 -14.960 1.00 85.19 187 LEU A C 1
ATOM 1362 O O . LEU A 1 187 ? 15.169 8.544 -13.843 1.00 85.19 187 LEU A O 1
ATOM 1366 N N . ARG A 1 188 ? 15.384 7.560 -15.854 1.00 85.44 188 ARG A N 1
ATOM 1367 C CA . ARG A 1 188 ? 16.754 7.066 -15.687 1.00 85.44 188 ARG A CA 1
ATOM 1368 C C . ARG A 1 188 ? 17.565 7.330 -16.950 1.00 85.44 188 ARG A C 1
ATOM 1370 O O . ARG A 1 188 ? 17.004 7.430 -18.033 1.00 85.44 188 ARG A O 1
ATOM 1377 N N . LEU A 1 189 ? 18.880 7.414 -16.792 1.00 83.06 189 LEU A N 1
ATOM 1378 C CA . LEU A 1 189 ? 19.827 7.246 -17.888 1.00 83.06 189 LEU A CA 1
ATOM 1379 C C . LEU A 1 189 ? 20.302 5.796 -17.860 1.00 83.06 189 LEU A C 1
ATOM 1381 O O . LEU A 1 189 ? 20.671 5.300 -16.794 1.00 83.06 189 LEU A O 1
ATOM 1385 N N . VAL A 1 190 ? 20.253 5.125 -19.004 1.00 82.88 190 VAL A N 1
ATOM 1386 C CA . VAL A 1 190 ? 20.731 3.751 -19.174 1.00 82.88 190 VAL A CA 1
ATOM 1387 C C . VAL A 1 190 ? 21.953 3.809 -20.080 1.00 82.88 190 VAL A C 1
ATOM 1389 O O . VAL A 1 190 ? 21.860 4.369 -21.168 1.00 82.88 190 VAL A O 1
ATOM 1392 N N . VAL A 1 191 ? 23.086 3.313 -19.585 1.00 82.06 191 VAL A N 1
ATOM 1393 C CA . VAL A 1 191 ? 24.363 3.222 -20.315 1.00 82.06 191 VAL A CA 1
ATOM 1394 C C . VAL A 1 191 ? 24.419 1.903 -21.066 1.00 82.06 191 VAL A C 1
ATOM 1396 O O . VAL A 1 191 ? 24.014 0.890 -20.449 1.00 82.06 191 VAL A O 1
#

Mean predicted aligned error: 5.54 Å

Foldseek 3Di:
DLVVLVVLLQVLADPQKDFPDWDWDVVDPFIKIKTKMFGPDQWCVRSLSSCVSSVQPEDSVVVVVVRVQQSVLAPTKIKMWIAGPVNHIARKIKIKGFDPDLVSLLVNVVVCVVVVQDDPCPSVVQSVQAAKDWAPPDPPDDVVQVVVCVVCVNPWTKMKGKDFGIKMWMDHPPDDIHIDTDIDIDIDTHD

Sequence (191 aa):
AAEAGLQRLVEALGNDDRVQQIGVMHGRRQPELRCVLTSSGPGAASAMRALARVGWPGDLAALADVLLQYGPLSSRQSVGVGFDSGGELSVGVGVELLVPGRTDAERLLRRMEDDGLAAPGATSRLLAWHGHALDPAGDGAPDAFRALSALTRGKAVPAVIRRIHHIKLTLAPDRTLAAKAYLGAALRLVV

pLDDT: mean 89.01, std 8.57, range [55.22, 97.56]